Protein 6QTU (pdb70)

Solvent-accessible surface area: 12782 Å² total

Sequence (313 aa):
AMTFTRYSRLRVIAEIRNIVSSIEFDRDDELFATAGVSRCCIKVFDFSSSVVVNEPQCCPIVEMSTRSSKLSSCLSWNKHEKNHIASSDYEGIIVTVWDVTTRQSLMEYEEHEKKRAWSSVDFSRTEEPSSMLVSGSDDCKKVKVWCTRQQEASVVINIDDMMKANICVKYNPGSSNYIAVGSADHHIHYYDLRNISQPLHVFSSGHKKAVSYVKKFLSNNELASASTDSTLRLWDVKDNLPVRTFRRGHTNEKNFVGLTVNSSEYLACGSSETNEVVYVYHKEEIITRPVVTSHRFGGSYFISAVCCWKSDDSPTMMLTANSQGTIKVLVVLAAHFIVPDL

CATH classification: 2.130.10.10

Structure (mmCIF, N/CA/C/O backbone):
data_6QTU
#
_entry.id   6QTU
#
_cell.length_a   48.679
_cell.length_b   54.992
_cell.length_c   102.664
_cell.angle_alpha   90.000
_cell.angle_beta   90.000
_cell.angle_gamma   90.000
#
_symmetry.space_group_name_H-M   'P 21 21 21'
#
loop_
_entity.id
_entity.type
_entity.pdbx_description
1 polymer 'E3 ubiquitin-protein ligase COP1'
2 polymer 'B-box zinc finger protein 24'
3 non-polymer 'MALONATE ION'
4 non-polymer GLYCEROL
5 water water
#
loop_
_atom_site.group_PDB
_atom_site.id
_atom_site.type_symbol
_atom_site.label_atom_id
_atom_site.label_alt_id
_atom_site.label_comp_id
_atom_site.label_asym_id
_atom_site.label_entity_id
_atom_site.label_seq_id
_atom_site.pdbx_PDB_ins_code
_atom_site.Cartn_x
_atom_site.Cartn_y
_atom_site.Cartn_z
_atom_site.occupancy
_atom_site.B_iso_or_equiv
_atom_site.auth_seq_id
_atom_site.auth_comp_id
_atom_site.auth_asym_id
_atom_site.auth_atom_id
_atom_site.pdbx_PDB_model_num
ATOM 1 N N . ALA A 1 2 ? -38.02976 -10.73666 17.38442 1.000 60.45618 347 ALA A N 1
ATOM 2 C CA . ALA A 1 2 ? -36.75723 -11.31621 16.96260 1.000 60.74295 347 ALA A CA 1
ATOM 3 C C . ALA A 1 2 ? -36.99455 -12.19948 15.74330 1.000 61.19020 347 ALA A C 1
ATOM 4 O O . ALA A 1 2 ? -36.28626 -12.09436 14.74057 1.000 61.34596 347 ALA A O 1
ATOM 10 N N . MET A 1 3 ? -37.99941 -13.07510 15.85341 1.000 61.12702 348 MET A N 1
ATOM 11 C CA . MET A 1 3 ? -38.36846 -13.94537 14.74228 1.000 61.44604 348 MET A CA 1
ATOM 12 C C . MET A 1 3 ? -38.50758 -13.15232 13.45195 1.000 57.03241 348 MET A C 1
ATOM 13 O O . MET A 1 3 ? -38.06956 -13.59745 12.38424 1.000 56.68942 348 MET A O 1
ATOM 27 N N . THR A 1 4 ? -39.11604 -11.96651 13.53737 1.000 52.92740 349 THR A N 1
ATOM 28 C CA . THR A 1 4 ? -39.41429 -11.18284 12.34787 1.000 49.23788 349 THR A CA 1
ATOM 29 C C . THR A 1 4 ? -38.14892 -10.68870 11.67037 1.000 47.87832 349 THR A C 1
ATOM 30 O O . THR A 1 4 ? -38.13728 -10.48523 10.45097 1.000 47.56332 349 THR A O 1
ATOM 41 N N . PHE A 1 5 ? -37.08008 -10.49888 12.43385 1.000 47.04928 350 PHE A N 1
ATOM 42 C CA . PHE A 1 5 ? -35.86726 -9.88832 11.91211 1.000 46.33595 350 PHE A CA 1
ATOM 43 C C . PHE A 1 5 ? -34.72984 -10.86329 11.68005 1.000 45.80544 350 PHE A C 1
ATOM 44 O O . PHE A 1 5 ? -33.96277 -10.67034 10.73386 1.000 44.39462 350 PHE A O 1
ATOM 61 N N . THR A 1 6 ? -34.60370 -11.90674 12.49325 1.000 46.17345 351 THR A N 1
ATOM 62 C CA . THR A 1 6 ? -33.46616 -12.80747 12.39475 1.000 46.77727 351 THR A CA 1
ATOM 63 C C . THR A 1 6 ? -33.91442 -14.25082 12.20962 1.000 45.07150 351 THR A C 1
ATOM 64 O O . THR A 1 6 ? -34.91448 -14.69150 12.78762 1.000 44.91811 351 THR A O 1
ATOM 75 N N . ARG A 1 7 ? -33.14093 -14.96856 11.39162 1.000 43.82110 352 ARG A N 1
ATOM 76 C CA . ARG A 1 7 ? -33.32969 -16.37792 11.08107 1.000 41.51032 352 ARG A CA 1
ATOM 77 C C . ARG A 1 7 ? -32.09728 -17.18909 11.45851 1.000 33.95988 352 ARG A C 1
ATOM 78 O O . ARG A 1 7 ? -31.90330 -18.29855 10.95491 1.000 34.73741 352 ARG A O 1
ATOM 99 N N . TYR A 1 8 ? -31.24422 -16.63569 12.30402 1.000 25.76875 353 TYR A N 1
ATOM 100 C CA . TYR A 1 8 ? -29.99905 -17.27173 12.68591 1.000 21.02057 353 TYR A CA 1
ATOM 101 C C . TYR A 1 8 ? -29.99648 -17.57330 14.17614 1.000 19.71654 353 TYR A C 1
ATOM 102 O O . TYR A 1 8 ? -30.60720 -16.86504 14.97785 1.000 21.63042 353 TYR A O 1
ATOM 120 N N . SER A 1 9 ? -29.30400 -18.63985 14.54020 1.000 18.36792 354 SER A N 1
ATOM 121 C CA . SER A 1 9 ? -29.17024 -19.00434 15.94126 1.000 17.70906 354 SER A CA 1
ATOM 122 C C . SER A 1 9 ? -27.74789 -19.33030 16.34597 1.000 15.55878 354 SER A C 1
ATOM 123 O O . SER A 1 9 ? -27.49300 -19.48535 17.54094 1.000 16.66494 354 SER A O 1
ATOM 131 N N . ARG A 1 10 ? -26.81720 -19.43565 15.40408 1.000 14.67373 355 ARG A N 1
ATOM 132 C CA . ARG A 1 10 ? -25.47589 -19.88577 15.73642 1.000 14.43073 355 ARG A CA 1
ATOM 133 C C . ARG A 1 10 ? -24.48291 -19.30945 14.73507 1.000 12.41422 355 ARG A C 1
ATOM 134 O O . ARG A 1 10 ? -24.85917 -18.73980 13.70204 1.000 12.31780 355 ARG A O 1
ATOM 155 N N . LEU A 1 11 ? -23.20304 -19.44492 15.07955 1.000 13.37909 356 LEU A N 1
ATOM 156 C CA . LEU A 1 11 ? -22.09320 -19.13219 14.19386 1.000 12.98542 356 LEU A CA 1
ATOM 157 C C . LEU A 1 11 ? -21.34235 -20.42712 13.93056 1.000 13.54270 356 LEU A C 1
ATOM 158 O O . LEU A 1 11 ? -20.89644 -21.08931 14.87385 1.000 18.39033 356 LEU A O 1
ATOM 174 N N . ARG A 1 12 ? -21.20229 -20.78778 12.66142 1.000 12.79581 357 ARG A N 1
ATOM 175 C CA . ARG A 1 12 ? -20.43661 -21.96171 12.25692 1.000 13.16671 357 ARG A CA 1
ATOM 176 C C . ARG A 1 12 ? -19.00929 -21.56123 11.91737 1.000 12.30470 357 ARG A C 1
ATOM 177 O O . ARG A 1 12 ? -18.78452 -20.56957 11.22616 1.000 12.90807 357 ARG A O 1
ATOM 198 N N . VAL A 1 13 ? -18.04987 -22.35349 12.38264 1.000 13.02070 358 VAL A N 1
ATOM 199 C CA . VAL A 1 13 ? -16.65598 -22.16310 12.00982 1.000 13.80857 358 VAL A CA 1
ATOM 200 C C . VAL A 1 13 ? -16.45153 -22.84394 10.65911 1.000 14.45712 358 VAL A C 1
ATOM 201 O O . VAL A 1 13 ? -16.64546 -24.05869 10.51969 1.000 15.76376 358 VAL A O 1
ATOM 214 N N . ILE A 1 14 ? -16.05065 -22.07202 9.65629 1.000 12.72641 359 ILE A N 1
ATOM 215 C CA . ILE A 1 14 ? -15.75289 -22.64924 8.34914 1.000 13.19578 359 ILE A CA 1
ATOM 216 C C . ILE A 1 14 ? -14.27087 -22.68868 8.02579 1.000 14.72181 359 ILE A C 1
ATOM 217 O O . ILE A 1 14 ? -13.88322 -23.37867 7.06924 1.000 19.16505 359 ILE A O 1
ATOM 233 N N . ALA A 1 15 ? -13.43170 -22.00782 8.79848 1.000 13.63498 360 ALA A N 1
ATOM 234 C CA . ALA A 1 15 ? -11.99384 -22.09619 8.61685 1.000 15.64561 360 ALA A CA 1
ATOM 235 C C . ALA A 1 15 ? -11.30473 -21.53214 9.85489 1.000 15.95699 360 ALA A C 1
ATOM 236 O O . ALA A 1 15 ? -11.85143 -20.67138 10.55126 1.000 15.05565 360 ALA A O 1
ATOM 243 N N . GLU A 1 16 ? -10.09276 -22.01582 10.10926 1.000 17.33081 361 GLU A N 1
ATOM 244 C CA . GLU A 1 16 ? -9.29054 -21.56064 11.23790 1.000 20.16528 361 GLU A CA 1
ATOM 245 C C . GLU A 1 16 ? -7.83379 -21.54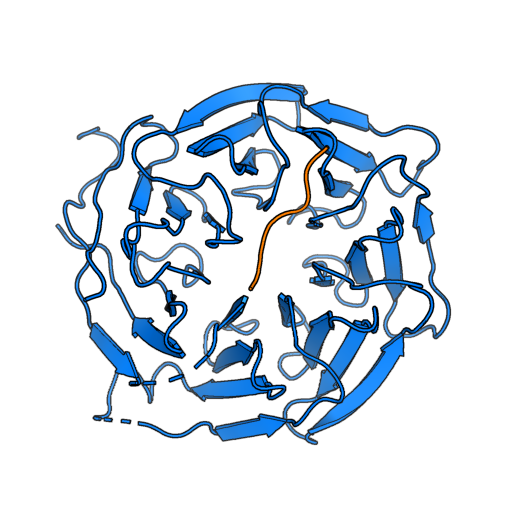331 10.81060 1.000 22.04228 361 GLU A C 1
ATOM 246 O O . GLU A 1 16 ? -7.35590 -22.50801 10.20273 1.000 23.13956 361 GLU A O 1
ATOM 258 N N . ILE A 1 17 ? -7.15321 -20.43180 11.08831 1.000 21.56734 362 ILE A N 1
ATOM 259 C CA . ILE A 1 17 ? -5.70959 -20.30633 10.91826 1.000 24.59259 362 ILE A CA 1
ATOM 260 C C . ILE A 1 17 ? -5.14657 -20.17714 12.32784 1.000 27.75544 362 ILE A C 1
ATOM 261 O O . ILE A 1 17 ? -5.40325 -19.17421 13.00898 1.000 24.51057 362 ILE A O 1
ATOM 277 N N . ARG A 1 18 ? -4.39217 -21.18375 12.77296 1.000 34.24963 363 ARG A N 1
ATOM 278 C CA . ARG A 1 18 ? -3.90970 -21.22441 14.15810 1.000 39.10492 363 ARG A CA 1
ATOM 279 C C . ARG A 1 18 ? -2.60399 -20.45624 14.28362 1.000 39.45896 363 ARG A C 1
ATOM 280 O O . ARG A 1 18 ? -1.83908 -20.38411 13.31968 1.000 39.56501 363 ARG A O 1
ATOM 301 N N . ASN A 1 27 ? -0.10072 -12.71640 21.28074 1.000 29.96029 372 ASN A N 1
ATOM 302 C CA . ASN A 1 27 ? 0.13320 -12.24140 19.92409 1.000 27.55809 372 ASN A CA 1
ATOM 303 C C . ASN A 1 27 ? -1.14382 -11.63849 19.35196 1.000 22.90396 372 ASN A C 1
ATOM 304 O O . ASN A 1 27 ? -1.74854 -12.17587 18.41914 1.000 23.28735 372 ASN A O 1
ATOM 314 N N . ILE A 1 28 ? -1.53345 -10.51437 19.94470 1.000 20.86925 373 ILE A N 1
ATOM 315 C CA . ILE A 1 28 ? -2.82062 -9.89349 19.67243 1.000 18.14378 373 ILE A CA 1
ATOM 316 C C . ILE A 1 28 ? -2.91379 -9.45836 18.21333 1.000 16.40904 373 ILE A C 1
ATOM 317 O O . ILE A 1 28 ? -2.03515 -8.77038 17.68721 1.000 15.67902 373 ILE A O 1
ATOM 333 N N . VAL A 1 29 ? -3.99830 -9.84489 17.55661 1.000 15.52369 374 VAL A N 1
ATOM 334 C CA . VAL A 1 29 ? -4.36725 -9.29755 16.25205 1.000 14.67705 374 VAL A CA 1
ATOM 335 C C . VAL A 1 29 ? -5.30565 -8.12624 16.50102 1.000 13.95931 374 VAL A C 1
ATOM 336 O O . VAL A 1 29 ? -6.44688 -8.31445 16.92540 1.000 14.31291 374 VAL A O 1
ATOM 349 N N . SER A 1 30 ? -4.82917 -6.92311 16.24358 1.000 11.78023 375 SER A N 1
ATOM 350 C CA . SER A 1 30 ? -5.61380 -5.73702 16.50415 1.000 11.70983 375 SER A CA 1
ATOM 351 C C . SER A 1 30 ? -6.52006 -5.34882 15.35494 1.000 10.13674 375 SER A C 1
ATOM 352 O O . SER A 1 30 ? -7.40656 -4.51311 15.53712 1.000 12.15802 375 SER A O 1
ATOM 360 N N . SER A 1 31 ? -6.33649 -5.91793 14.17619 1.000 10.58194 376 SER A N 1
ATOM 361 C CA . SER A 1 31 ? -7.11064 -5.50231 13.02485 1.000 12.54711 376 SER A CA 1
ATOM 362 C C . SER A 1 31 ? -7.16921 -6.65586 12.04508 1.000 9.84636 376 SER A C 1
ATOM 363 O O . SER A 1 31 ? -6.17197 -7.34019 11.80751 1.000 12.17680 376 SER A O 1
ATOM 371 N N . ILE A 1 32 ? -8.35672 -6.88331 11.51317 1.000 9.64323 377 ILE A N 1
ATOM 372 C CA . ILE A 1 32 ? -8.58420 -7.85170 10.44714 1.000 8.86474 377 ILE A CA 1
ATOM 373 C C . ILE A 1 32 ? -9.58520 -7.20754 9.49287 1.000 9.78177 377 ILE A C 1
ATOM 374 O O . ILE A 1 32 ? -10.63945 -6.73576 9.92269 1.000 11.00780 377 ILE A O 1
ATOM 390 N N . GLU A 1 33 ? -9.22163 -7.10121 8.21352 1.000 9.72875 378 GLU A N 1
ATOM 391 C CA . GLU A 1 33 ? -10.02072 -6.30711 7.28745 1.000 9.63394 378 GLU A CA 1
ATOM 392 C C . GLU A 1 33 ? -9.98939 -6.89334 5.87907 1.000 9.89119 378 GLU A C 1
ATOM 393 O O . GLU A 1 33 ? -8.93475 -7.30050 5.39544 1.000 10.17391 378 GLU A O 1
ATOM 405 N N . PHE A 1 34 ? -11.13984 -6.85662 5.20632 1.000 10.83061 379 PHE A N 1
ATOM 406 C CA . PHE A 1 34 ? -11.22463 -7.24490 3.80403 1.000 10.66614 379 PHE A CA 1
ATOM 407 C C . PHE A 1 34 ? -10.84483 -6.09979 2.87412 1.000 12.25064 379 PHE A C 1
ATOM 408 O O . PHE A 1 34 ? -11.11921 -4.92823 3.15687 1.000 12.04635 379 PHE A O 1
ATOM 425 N N . ASP A 1 35 ? -10.28127 -6.45498 1.71738 1.000 11.06287 380 ASP A N 1
ATOM 426 C CA . ASP A 1 35 ? -10.03339 -5.47736 0.65795 1.000 10.56228 380 ASP A CA 1
ATOM 427 C C . ASP A 1 35 ? -11.33601 -5.06087 -0.02763 1.000 11.05307 380 ASP A C 1
ATOM 428 O O . ASP A 1 35 ? -12.43215 -5.49387 0.33731 1.000 11.75665 380 ASP A O 1
ATOM 437 N N . ARG A 1 36 ? -11.17641 -4.20951 -1.05162 1.000 13.04642 381 ARG A N 1
ATOM 438 C CA . ARG A 1 36 ? -12.30372 -3.56467 -1.71984 1.000 14.98390 381 ARG A CA 1
ATOM 439 C C . ARG A 1 36 ? -13.31455 -4.57056 -2.25943 1.000 14.35145 381 ARG A C 1
ATOM 440 O O . ARG A 1 36 ? -14.50980 -4.26406 -2.33471 1.000 16.66973 381 ARG A O 1
ATOM 461 N N . ASP A 1 37 ? -12.86484 -5.76596 -2.64000 1.000 13.53170 382 ASP A N 1
ATOM 462 C CA . ASP A 1 37 ? -13.69484 -6.75391 -3.31145 1.000 14.90949 382 ASP A CA 1
ATOM 463 C C . ASP A 1 37 ? -14.00258 -7.95102 -2.42407 1.000 13.38793 382 ASP A C 1
ATOM 464 O O . ASP A 1 37 ? -14.56983 -8.94932 -2.89802 1.000 13.48261 382 ASP A O 1
ATOM 473 N N . ASP A 1 38 ? -13.67510 -7.86126 -1.14051 1.000 12.12000 383 ASP A N 1
ATOM 474 C CA . ASP A 1 38 ? -13.79241 -8.99227 -0.22404 1.000 11.75988 383 ASP A CA 1
ATOM 475 C C . ASP A 1 38 ? -13.05526 -10.21992 -0.76387 1.000 12.62062 383 ASP A C 1
ATOM 476 O O . ASP A 1 38 ? -13.49925 -11.34906 -0.58190 1.000 14.37881 383 ASP A O 1
ATOM 485 N N . GLU A 1 39 ? -11.93606 -10.01051 -1.45511 1.000 13.33804 384 GLU A N 1
ATOM 486 C CA . GLU A 1 39 ? -11.15181 -11.10199 -2.02182 1.000 13.17777 384 GLU A CA 1
ATOM 487 C C . GLU A 1 39 ? -9.96113 -11.44720 -1.13713 1.000 12.25511 384 GLU A C 1
ATOM 488 O O . GLU A 1 39 ? -9.73915 -12.61368 -0.82643 1.000 14.15162 384 GLU A O 1
ATOM 500 N N . LEU A 1 40 ? -9.19216 -10.45401 -0.72409 1.000 12.21231 385 LEU A N 1
ATOM 501 C CA . LEU A 1 40 ? -8.09732 -10.62398 0.21130 1.000 11.23667 385 LEU A CA 1
ATOM 502 C C . LEU A 1 40 ? -8.51458 -10.03518 1.53802 1.000 10.78715 385 LEU A C 1
ATOM 503 O O . LEU A 1 40 ? -9.40625 -9.18447 1.60323 1.000 12.04663 385 LEU A O 1
ATOM 519 N N . PHE A 1 41 ? -7.86253 -10.50615 2.59578 1.000 10.26593 386 PHE A N 1
ATOM 520 C CA . PHE A 1 41 ? -7.97065 -9.86824 3.89766 1.000 10.59387 386 PHE A CA 1
ATOM 521 C C . PHE A 1 41 ? -6.58718 -9.72523 4.51156 1.000 9.50656 386 PHE A C 1
ATOM 522 O O . PHE A 1 41 ? -5.63650 -10.39582 4.12127 1.000 11.27565 386 PHE A O 1
ATOM 539 N N . ALA A 1 42 ? -6.46205 -8.77539 5.42456 1.000 8.61304 387 ALA A N 1
ATOM 540 C CA . ALA A 1 42 ? -5.18155 -8.48741 6.04546 1.000 9.09627 387 ALA A CA 1
ATOM 541 C C . ALA A 1 42 ? -5.34588 -8.47136 7.55257 1.000 8.60836 387 ALA A C 1
ATOM 542 O O . ALA A 1 42 ? -6.42000 -8.13900 8.07011 1.000 9.93724 387 ALA A O 1
ATOM 549 N N . THR A 1 43 ? -4.27326 -8.87299 8.24862 1.000 9.85507 388 THR A N 1
ATOM 550 C CA . THR A 1 43 ? -4.22359 -8.87376 9.70583 1.000 9.62923 388 THR A CA 1
ATOM 551 C C . THR A 1 43 ? -2.99711 -8.09192 10.14845 1.000 10.49139 388 THR A C 1
ATOM 552 O O . THR A 1 43 ? -1.99681 -8.03846 9.43600 1.000 11.34691 388 THR A O 1
ATOM 563 N N . ALA A 1 44 ? -3.06290 -7.51963 11.34532 1.000 10.86905 389 ALA A N 1
ATOM 564 C CA . ALA A 1 44 ? -1.92168 -6.82163 11.92139 1.000 11.08353 389 ALA A CA 1
ATOM 565 C C . ALA A 1 44 ? -2.10987 -6.75493 13.42659 1.000 11.26691 389 ALA A C 1
ATOM 566 O O . ALA A 1 44 ? -3.21936 -6.87327 13.93011 1.000 13.43637 389 ALA A O 1
ATOM 573 N N . GLY A 1 45 ? -1.01254 -6.51815 14.13469 1.000 11.30758 390 GLY A N 1
ATOM 574 C CA . GLY A 1 45 ? -1.06086 -6.35174 15.56834 1.000 12.07879 390 GLY A CA 1
ATOM 575 C C . GLY A 1 45 ? 0.29154 -6.18284 16.21475 1.000 12.62132 390 GLY A C 1
ATOM 576 O O . GLY A 1 45 ? 1.16949 -5.48992 15.68673 1.000 12.73154 390 GLY A O 1
ATOM 580 N N . VAL A 1 46 ? 0.47516 -6.86805 17.34898 1.000 15.20653 391 VAL A N 1
ATOM 581 C CA . VAL A 1 46 ? 1.68469 -6.66268 18.13036 1.000 17.41970 391 VAL A CA 1
ATOM 582 C C . VAL A 1 46 ? 2.92738 -7.24619 17.46014 1.000 16.57536 391 VAL A C 1
ATOM 583 O O . VAL A 1 46 ? 4.04666 -6.84588 17.79634 1.000 16.60755 391 VAL A O 1
ATOM 596 N N . SER A 1 47 ? 2.77320 -8.18508 16.52637 1.000 16.29318 392 SER A N 1
ATOM 597 C CA . SER A 1 47 ? 3.93277 -8.82554 15.92556 1.000 17.38680 392 SER A CA 1
ATOM 598 C C . SER A 1 47 ? 4.62228 -7.96199 14.87461 1.000 16.87436 392 SER A C 1
ATOM 599 O O . SER A 1 47 ? 5.61254 -8.40300 14.29098 1.000 17.22192 392 SER A O 1
ATOM 607 N N . ARG A 1 48 ? 4.14101 -6.75270 14.60903 1.000 15.48932 393 ARG A N 1
ATOM 608 C CA . ARG A 1 48 ? 4.83751 -5.81298 13.72379 1.000 15.33998 393 ARG A CA 1
ATOM 609 C C . ARG A 1 48 ? 4.93209 -6.34644 12.29661 1.000 14.30957 393 ARG A C 1
ATOM 610 O O . ARG A 1 48 ? 5.95997 -6.24325 11.61794 1.000 15.76462 393 ARG A O 1
ATOM 631 N N . CYS A 1 49 ? 3.84869 -6.94923 11.83377 1.000 14.70888 394 CYS A N 1
ATOM 632 C CA A CYS A 1 49 ? 3.80765 -7.54099 10.50410 0.706 14.07202 394 CYS A CA 1
ATOM 633 C CA B CYS A 1 49 ? 3.82118 -7.42147 10.46450 0.294 24.43138 394 CYS A CA 1
ATOM 634 C C . CYS A 1 49 ? 2.38449 -7.44839 9.97785 1.000 17.92244 394 CYS A C 1
ATOM 635 O O . CYS A 1 49 ? 1.46339 -7.89243 10.67066 1.000 19.97475 394 CYS A O 1
ATOM 650 N N . ILE A 1 50 ? 2.20523 -6.90915 8.78414 1.000 12.96178 395 ILE A N 1
ATOM 651 C CA . ILE A 1 50 ? 0.91173 -6.90889 8.11104 1.000 12.40563 395 ILE A CA 1
ATOM 652 C C . ILE A 1 50 ? 0.91375 -8.13209 7.21073 1.000 12.48157 395 ILE A C 1
ATOM 653 O O . ILE A 1 50 ? 1.77789 -8.25700 6.33732 1.000 13.81603 395 ILE A O 1
ATOM 669 N N . LYS A 1 51 ? -0.02692 -9.04379 7.43060 1.000 12.20277 396 LYS A N 1
ATOM 670 C CA . LYS A 1 51 ? -0.11201 -10.25972 6.63660 1.000 12.15908 396 LYS A CA 1
ATOM 671 C C . LYS A 1 51 ? -1.38034 -10.21943 5.80696 1.000 12.03484 396 LYS A C 1
ATOM 672 O O . LYS A 1 51 ? -2.44950 -9.85746 6.31008 1.000 14.47741 396 LYS A O 1
ATOM 691 N N . VAL A 1 52 ? -1.25656 -10.61588 4.54688 1.000 11.24505 397 VAL A N 1
ATOM 692 C CA . VAL A 1 52 ? -2.37017 -10.60048 3.60434 1.000 11.00060 397 VAL A CA 1
ATOM 693 C C . VAL A 1 52 ? -2.65331 -12.03553 3.18420 1.000 10.18912 397 VAL A C 1
ATOM 694 O O . VAL A 1 52 ? -1.73379 -12.76883 2.79014 1.000 11.01244 397 VAL A O 1
ATOM 707 N N . PHE A 1 53 ? -3.92645 -12.41365 3.23604 1.000 10.45340 398 PHE A N 1
ATOM 708 C CA . PHE A 1 53 ? -4.38874 -13.75139 2.91425 1.000 10.46028 398 PHE A CA 1
ATOM 709 C C . PHE A 1 53 ? -5.44084 -13.69160 1.80652 1.000 11.02780 398 PHE A C 1
ATOM 710 O O . PHE A 1 53 ? -6.19448 -12.72924 1.70020 1.000 11.67533 398 PHE A O 1
ATOM 727 N N . ASP A 1 54 ? -5.55268 -14.78123 1.03972 1.000 12.27098 399 ASP A N 1
ATOM 728 C CA . ASP A 1 54 ? -6.60187 -14.94372 0.03943 1.000 13.01539 399 ASP A CA 1
ATOM 729 C C . ASP A 1 54 ? -7.78713 -15.64351 0.68801 1.000 12.14754 399 ASP A C 1
ATOM 730 O O . ASP A 1 54 ? -7.65841 -16.77210 1.14384 1.000 12.41403 399 ASP A O 1
ATOM 739 N N . PHE A 1 55 ? -8.93665 -14.97616 0.72833 1.000 11.36295 400 PHE A N 1
ATOM 740 C CA . PHE A 1 55 ? -10.07258 -15.51399 1.46193 1.000 12.33044 400 PHE A CA 1
ATOM 741 C C . PHE A 1 55 ? -10.49180 -16.88794 0.94190 1.000 13.88788 400 PHE A C 1
ATOM 742 O O . PHE A 1 55 ? -10.69542 -17.82029 1.72275 1.000 13.83840 400 PHE A O 1
ATOM 759 N N . SER A 1 56 ? -10.65793 -17.02494 -0.37361 1.000 14.07105 401 SER A N 1
ATOM 760 C CA A SER A 1 56 ? -11.09856 -18.29195 -0.94645 0.125 15.13218 401 SER A CA 1
ATOM 761 C CA B SER A 1 56 ? -11.11509 -18.29618 -0.91488 0.875 15.82650 401 SER A CA 1
ATOM 762 C C . SER A 1 56 ? -10.13190 -19.41369 -0.60300 1.000 15.50723 401 SER A C 1
ATOM 763 O O . SER A 1 56 ? -10.55212 -20.54084 -0.31113 1.000 16.55879 401 SER A O 1
ATOM 778 N N . SER A 1 57 ? -8.82476 -19.12485 -0.63999 1.000 14.60328 402 SER A N 1
ATOM 779 C CA . SER A 1 57 ? -7.84555 -20.15793 -0.32544 1.000 15.74228 402 SER A CA 1
ATOM 780 C C . SER A 1 57 ? -7.98948 -20.59015 1.12437 1.000 15.01808 402 SER A C 1
ATOM 781 O O . SER A 1 57 ? -7.91128 -21.78435 1.44018 1.000 17.23947 402 SER A O 1
ATOM 789 N N . VAL A 1 58 ? -8.18076 -19.62551 2.02330 1.000 14.25763 403 VAL A N 1
ATOM 790 C CA . VAL A 1 58 ? -8.34112 -19.94206 3.43506 1.000 15.84984 403 VAL A CA 1
ATOM 791 C C . VAL A 1 58 ? -9.54768 -20.84658 3.64606 1.000 16.65781 403 VAL A C 1
ATOM 792 O O . VAL A 1 58 ? -9.49612 -21.80032 4.43197 1.000 17.18665 403 VAL A O 1
ATOM 805 N N . VAL A 1 59 ? -10.65484 -20.56370 2.95399 1.000 16.38097 404 VAL A N 1
ATOM 806 C CA A VAL A 1 59 ? -11.87782 -21.33808 3.14753 0.913 17.19112 404 VAL A CA 1
ATOM 807 C CA B VAL A 1 59 ? -11.86745 -21.34464 3.16977 0.087 18.14379 404 VAL A CA 1
ATOM 808 C C . VAL A 1 59 ? -11.74063 -22.72806 2.54025 1.000 19.17764 404 VAL A C 1
ATOM 809 O O . VAL A 1 59 ? -12.24332 -23.71692 3.09030 1.000 21.58518 404 VAL A O 1
ATOM 834 N N . ASN A 1 60 ? -11.06579 -22.83160 1.39722 1.000 19.42594 405 ASN A N 1
ATOM 835 C CA . ASN A 1 60 ? -11.02908 -24.09028 0.65962 1.000 24.96479 405 ASN A CA 1
ATOM 836 C C . ASN A 1 60 ? -9.95176 -25.05832 1.13598 1.000 30.24774 405 ASN A C 1
ATOM 837 O O . ASN A 1 60 ? -10.10388 -26.26848 0.95128 1.000 30.34726 405 ASN A O 1
ATOM 848 N N . GLU A 1 61 ? -8.88008 -24.58901 1.73061 1.000 35.62612 406 GLU A N 1
ATOM 849 C CA . GLU A 1 61 ? -7.69864 -25.40054 1.94449 1.000 43.55020 406 GLU A CA 1
ATOM 850 C C . GLU A 1 61 ? -7.44277 -25.65723 3.42581 1.000 46.73561 406 GLU A C 1
ATOM 851 O O . GLU A 1 61 ? -8.06294 -25.04143 4.30129 1.000 47.35793 406 GLU A O 1
ATOM 863 N N . PRO A 1 62 ? -6.57578 -26.63856 3.74339 1.000 49.93416 407 PRO A N 1
ATOM 864 C CA . PRO A 1 62 ? -6.21380 -26.89039 5.15148 1.000 51.41068 407 PRO A CA 1
ATOM 865 C C . PRO A 1 62 ? -5.24995 -25.84540 5.71129 1.000 52.80915 407 PRO A C 1
ATOM 866 O O . PRO A 1 62 ? -4.45130 -26.16741 6.59375 1.000 54.05327 407 PRO A O 1
ATOM 877 N N . GLN A 1 66 ? -2.21812 -23.14721 5.22871 1.000 36.95121 411 GLN A N 1
ATOM 878 C CA . GLN A 1 66 ? -2.49061 -21.71147 5.27658 1.000 37.11043 411 GLN A CA 1
ATOM 879 C C . GLN A 1 66 ? -1.18629 -20.91755 5.31590 1.000 34.42941 411 GLN A C 1
ATOM 880 O O . GLN A 1 66 ? -0.32130 -21.16858 6.15511 1.000 37.03421 411 GLN A O 1
ATOM 893 N N . CYS A 1 67 ? -1.03741 -19.96215 4.40059 1.000 27.59606 412 CYS A N 1
ATOM 894 C CA A CYS A 1 67 ? 0.14273 -19.11785 4.36339 0.362 25.51942 412 CYS A CA 1
ATOM 895 C CA B CYS A 1 67 ? 0.15667 -19.12474 4.33822 0.638 25.61261 412 CYS A CA 1
ATOM 896 C C . CYS A 1 67 ? -0.22883 -17.77774 3.74999 1.000 21.73559 412 CYS A C 1
ATOM 897 O O . CYS A 1 67 ? -0.97881 -17.74195 2.76509 1.000 19.28707 412 CYS A O 1
ATOM 912 N N . PRO A 1 68 ? 0.26771 -16.66571 4.29987 1.000 18.91688 413 PRO A N 1
ATOM 913 C CA . PRO A 1 68 ? -0.05064 -15.37132 3.69286 1.000 15.44562 413 PRO A CA 1
ATOM 914 C C . PRO A 1 68 ? 0.58289 -15.25187 2.32102 1.000 15.57491 413 PRO A C 1
ATOM 915 O O . PRO A 1 68 ? 1.65002 -15.81230 2.05825 1.000 17.03592 413 PRO A O 1
ATOM 926 N N . ILE A 1 69 ? -0.08675 -14.50767 1.44109 1.000 13.14974 414 ILE A N 1
ATOM 927 C CA . ILE A 1 69 ? 0.47790 -14.20997 0.12859 1.000 13.17597 414 ILE A CA 1
ATOM 928 C C . ILE A 1 69 ? 1.40746 -12.99904 0.13758 1.000 14.17650 414 ILE A C 1
ATOM 929 O O . ILE A 1 69 ? 2.19723 -12.82934 -0.80693 1.000 15.03288 414 ILE A O 1
ATOM 945 N N . VAL A 1 70 ? 1.32224 -12.15612 1.15985 1.000 14.34201 415 VAL A N 1
ATOM 946 C CA . VAL A 1 70 ? 2.22616 -11.02342 1.34234 1.000 16.43884 415 VAL A CA 1
ATOM 947 C C . VAL A 1 70 ? 2.41932 -10.84153 2.83862 1.000 15.16036 415 VAL A C 1
ATOM 948 O O . VAL A 1 70 ? 1.47240 -11.01308 3.60836 1.000 14.05382 415 VAL A O 1
ATOM 961 N N . GLU A 1 71 ? 3.61922 -10.44781 3.24744 1.000 15.95606 416 GLU A N 1
ATOM 962 C CA . GLU A 1 71 ? 3.88263 -9.99694 4.60768 1.000 18.57288 416 GLU A CA 1
ATOM 963 C C . GLU A 1 71 ? 4.76754 -8.76141 4.52020 1.000 18.98401 416 GLU A C 1
ATOM 964 O O . GLU A 1 71 ? 5.72477 -8.73001 3.74018 1.000 22.01636 416 GLU A O 1
ATOM 976 N N . MET A 1 72 ? 4.43096 -7.73965 5.30413 1.000 17.87355 417 MET A N 1
ATOM 977 C CA . MET A 1 72 ? 5.20049 -6.50166 5.36964 1.000 17.20389 417 MET A CA 1
ATOM 978 C C . MET A 1 72 ? 5.56747 -6.22780 6.81772 1.000 17.24195 417 MET A C 1
ATOM 979 O O . MET A 1 72 ? 4.67629 -6.10244 7.65918 1.000 16.93174 417 MET A O 1
ATOM 993 N N . SER A 1 73 ? 6.87391 -6.15709 7.10255 1.000 18.51840 418 SER A N 1
ATOM 994 C CA . SER A 1 73 ? 7.36359 -5.86499 8.44494 1.000 19.59314 418 SER A CA 1
ATOM 995 C C . SER A 1 73 ? 7.26091 -4.37744 8.72975 1.000 18.19347 418 SER A C 1
ATOM 996 O O . SER A 1 73 ? 7.47791 -3.55552 7.83867 1.000 19.21001 418 SER A O 1
ATOM 1004 N N . THR A 1 74 ? 6.95819 -4.03187 9.97654 1.000 17.64414 419 THR A N 1
ATOM 1005 C CA . THR A 1 74 ? 6.78101 -2.63971 10.36778 1.000 17.98531 419 THR A CA 1
ATOM 1006 C C . THR A 1 74 ? 7.72060 -2.27514 11.50697 1.000 20.79962 419 THR A C 1
ATOM 1007 O O . THR A 1 74 ? 8.24552 -3.13693 12.21036 1.000 21.01005 419 THR A O 1
ATOM 1018 N N . ARG A 1 75 ? 7.90867 -0.96815 11.68953 1.000 23.80190 420 ARG A N 1
ATOM 1019 C CA . ARG A 1 75 ? 8.78075 -0.46829 12.74049 1.000 27.11387 420 ARG A CA 1
ATOM 1020 C C . ARG A 1 75 ? 8.12299 -0.45361 14.11071 1.000 23.65787 420 ARG A C 1
ATOM 1021 O O . ARG A 1 75 ? 8.83385 -0.35405 15.11570 1.000 25.58395 420 ARG A O 1
ATOM 1042 N N . SER A 1 76 ? 6.80279 -0.60189 14.17784 1.000 18.47166 421 SER A N 1
ATOM 1043 C CA A SER A 1 76 ? 6.08495 -0.45993 15.43342 0.470 18.07943 421 SER A CA 1
ATOM 1044 C CA B SER A 1 76 ? 6.04734 -0.40684 15.40717 0.530 17.80598 421 SER A CA 1
ATOM 1045 C C . SER A 1 76 ? 4.85463 -1.34841 15.40826 1.000 16.60560 421 SER A C 1
ATOM 1046 O O . SER A 1 76 ? 4.40427 -1.79287 14.35216 1.000 16.97918 421 SER A O 1
ATOM 1061 N N . LYS A 1 77 ? 4.35275 -1.64594 16.60793 1.000 14.74713 422 LYS A N 1
ATOM 1062 C CA . LYS A 1 77 ? 3.12830 -2.42627 16.73465 1.000 14.43354 422 LYS A CA 1
ATOM 1063 C C . LYS A 1 77 ? 1.98833 -1.69640 16.04672 1.000 12.10709 422 LYS A C 1
ATOM 1064 O O . LYS A 1 77 ? 1.89112 -0.47038 16.10959 1.000 13.15986 422 LYS A O 1
ATOM 1083 N N . LEU A 1 78 ? 1.10757 -2.45944 15.40684 1.000 12.16451 423 LEU A N 1
ATOM 1084 C CA . LEU A 1 78 ? 0.01417 -1.89489 14.63714 1.000 11.74899 423 LEU A CA 1
ATOM 1085 C C . LEU A 1 78 ? -1.28317 -1.92518 15.43444 1.000 11.75647 423 LEU A C 1
ATOM 1086 O O . LEU A 1 78 ? -1.60659 -2.91832 16.08989 1.000 11.87473 423 LEU A O 1
ATOM 1102 N N . SER A 1 79 ? -2.05304 -0.85437 15.32609 1.000 10.23719 424 SER A N 1
ATOM 1103 C CA A SER A 1 79 ? -3.33816 -0.76240 15.99768 0.037 9.91274 424 SER A CA 1
ATOM 1104 C CA B SER A 1 79 ? -3.34158 -0.75800 15.99240 0.963 9.44233 424 SER A CA 1
ATOM 1105 C C . SER A 1 79 ? -4.53529 -0.90262 15.06575 1.000 9.33690 424 SER A C 1
ATOM 1106 O O . SER A 1 79 ? -5.60987 -1.27810 15.53703 1.000 10.17056 424 SER A O 1
ATOM 1121 N N . CYS A 1 80 ? -4.38792 -0.60417 13.77164 1.000 9.28954 425 CYS A N 1
ATOM 1122 C CA . CYS A 1 80 ? -5.55094 -0.58824 12.88078 1.000 9.77536 425 CYS A CA 1
ATOM 1123 C C . CYS A 1 80 ? -5.10450 -0.62780 11.43196 1.000 8.84186 425 CYS A C 1
ATOM 1124 O O . CYS A 1 80 ? -4.02866 -0.12613 11.08559 1.000 10.03351 425 CYS A O 1
ATOM 1132 N N . LEU A 1 81 ? -5.95503 -1.22602 10.59660 1.000 9.33499 426 LEU A N 1
ATOM 1133 C CA . LEU A 1 81 ? -5.77422 -1.25765 9.15638 1.000 9.36267 426 LEU A CA 1
ATOM 1134 C C . LEU A 1 81 ? -7.02001 -0.74688 8.46454 1.000 8.68617 426 LEU A C 1
ATOM 1135 O O . LEU A 1 81 ? -8.12892 -0.89937 8.98762 1.000 10.48862 426 LEU A O 1
ATOM 1151 N N . SER A 1 82 ? -6.83615 -0.19198 7.26180 1.000 8.67631 427 SER A N 1
ATOM 1152 C CA . SER A 1 82 ? -7.96671 0.21133 6.42373 1.000 9.32244 427 SER A CA 1
ATOM 1153 C C . SER A 1 82 ? -7.55376 0.11326 4.96583 1.000 8.62970 427 SER A C 1
ATOM 1154 O O . SER A 1 82 ? -6.61674 0.79510 4.54317 1.000 9.79480 427 SER A O 1
ATOM 1162 N N . TRP A 1 83 ? -8.22603 -0.73925 4.20874 1.000 9.07357 428 TRP A N 1
ATOM 1163 C CA . TRP A 1 83 ? -7.93289 -0.86636 2.79638 1.000 9.63854 428 TRP A CA 1
ATOM 1164 C C . TRP A 1 83 ? -8.53329 0.31304 2.03046 1.000 8.84234 428 TRP A C 1
ATOM 1165 O O . TRP A 1 83 ? -9.61657 0.82686 2.36072 1.000 11.28318 428 TRP A O 1
ATOM 1186 N N . ASN A 1 84 ? -7.87207 0.68162 0.94057 1.000 9.97450 429 ASN A N 1
ATOM 1187 C CA . ASN A 1 84 ? -8.40775 1.71279 0.07105 1.000 11.22280 429 ASN A CA 1
ATOM 1188 C C . ASN A 1 84 ? -9.61194 1.17045 -0.67876 1.000 12.01412 429 ASN A C 1
ATOM 1189 O O . ASN A 1 84 ? -9.65719 -0.00055 -1.07274 1.000 13.69049 429 ASN A O 1
ATOM 1200 N N . LYS A 1 85 ? -10.59554 2.02961 -0.87502 1.000 13.18546 430 LYS A N 1
ATOM 1201 C CA . LYS A 1 85 ? -11.84970 1.60231 -1.45853 1.000 14.79886 430 LYS A CA 1
ATOM 1202 C C . LYS A 1 85 ? -11.84610 1.69501 -2.96701 1.000 16.24335 430 LYS A C 1
ATOM 1203 O O . LYS A 1 85 ? -12.80531 1.23833 -3.59646 1.000 19.63301 430 LYS A O 1
ATOM 1222 N N . HIS A 1 86 ? -10.79629 2.27175 -3.55114 1.000 15.06656 431 HIS A N 1
ATOM 1223 C CA . HIS A 1 86 ? -10.68077 2.42855 -4.99364 1.000 16.44798 431 HIS A CA 1
ATOM 1224 C C . HIS A 1 86 ? -9.45250 1.71727 -5.53626 1.000 16.56335 431 HIS A C 1
ATOM 1225 O O . HIS A 1 86 ? -9.56676 0.95463 -6.50452 1.000 17.58135 431 HIS A O 1
ATOM 1239 N N . GLU A 1 87 ? -8.28624 1.94164 -4.91731 1.000 13.94909 432 GLU A N 1
ATOM 1240 C CA . GLU A 1 87 ? -7.03775 1.29652 -5.29606 1.000 14.87913 432 GLU A CA 1
ATOM 1241 C C . GLU A 1 87 ? -6.99645 -0.04960 -4.58398 1.000 13.40297 432 GLU A C 1
ATOM 1242 O O . GLU A 1 87 ? -6.73781 -0.11912 -3.37245 1.000 14.23137 432 GLU A O 1
ATOM 1254 N N . LYS A 1 88 ? -7.21488 -1.13032 -5.32598 1.000 14.40094 433 LYS A N 1
ATOM 1255 C CA . LYS A 1 88 ? -7.38907 -2.42702 -4.68869 1.000 16.81819 433 LYS A CA 1
ATOM 1256 C C . LYS A 1 88 ? -6.19840 -2.80835 -3.82769 1.000 13.69088 433 LYS A C 1
ATOM 1257 O O . LYS A 1 88 ? -6.36548 -3.44593 -2.77596 1.000 12.46517 433 LYS A O 1
ATOM 1276 N N . ASN A 1 89 ? -4.99581 -2.43661 -4.26299 1.000 12.34370 434 ASN A N 1
ATOM 1277 C CA . ASN A 1 89 ? -3.76715 -2.92813 -3.66889 1.000 12.40010 434 ASN A CA 1
ATOM 1278 C C . ASN A 1 89 ? -3.24139 -2.05826 -2.53339 1.000 11.35951 434 ASN A C 1
ATOM 1279 O O . ASN A 1 89 ? -2.16279 -2.35021 -2.02158 1.000 11.93406 434 ASN A O 1
ATOM 1290 N N . HIS A 1 90 ? -3.93990 -0.99952 -2.13620 1.000 10.15838 435 HIS A N 1
ATOM 1291 C CA . HIS A 1 90 ? -3.42599 -0.07660 -1.13464 1.000 10.08628 435 HIS A CA 1
ATOM 1292 C C . HIS A 1 90 ? -4.13677 -0.27642 0.19788 1.000 9.92326 435 HIS A C 1
ATOM 1293 O O . HIS A 1 90 ? -5.36256 -0.44288 0.24654 1.000 10.19461 435 HIS A O 1
ATOM 1307 N N . ILE A 1 91 ? -3.35637 -0.21430 1.28919 1.000 9.24509 436 ILE A N 1
ATOM 1308 C CA . ILE A 1 91 ? -3.86999 -0.40144 2.64578 1.000 8.68364 436 ILE A CA 1
ATOM 1309 C C . ILE A 1 91 ? -3.13716 0.55160 3.57396 1.000 9.23255 436 ILE A C 1
ATOM 1310 O O . ILE A 1 91 ? -1.92293 0.74037 3.45549 1.000 11.41248 436 ILE A O 1
ATOM 1326 N N . ALA A 1 92 ? -3.88349 1.16903 4.48006 1.000 9.05074 437 ALA A N 1
ATOM 1327 C CA . ALA A 1 92 ? -3.32285 2.05810 5.48438 1.000 9.35588 437 ALA A CA 1
ATOM 1328 C C . ALA A 1 92 ? -3.20876 1.33220 6.81574 1.000 9.92346 437 ALA A C 1
ATOM 1329 O O . ALA A 1 92 ? -4.03102 0.46869 7.15889 1.000 9.52661 437 ALA A O 1
ATOM 1336 N N . SER A 1 93 ? -2.20129 1.71347 7.58280 1.000 9.77705 438 SER A N 1
ATOM 1337 C CA . SER A 1 93 ? -2.03398 1.23343 8.94883 1.000 9.34648 438 SER A CA 1
ATOM 1338 C C . SER A 1 93 ? -1.76642 2.40256 9.88085 1.000 9.49966 438 SER A C 1
ATOM 1339 O O . SER A 1 93 ? -1.19844 3.41868 9.48009 1.000 10.67117 438 SER A O 1
ATOM 1347 N N . SER A 1 94 ? -2.15569 2.22561 11.13378 1.000 9.63092 439 SER A N 1
ATOM 1348 C CA . SER A 1 94 ? -1.77249 3.10452 12.22579 1.000 9.13666 439 SER A CA 1
ATOM 1349 C C . SER A 1 94 ? -0.92689 2.31717 13.22333 1.000 9.69067 439 SER A C 1
ATOM 1350 O O . SER A 1 94 ? -1.16195 1.13119 13.43832 1.000 11.45221 439 SER A O 1
ATOM 1358 N N . ASP A 1 95 ? 0.05617 2.97396 13.83740 1.000 11.51183 440 ASP A N 1
ATOM 1359 C CA . ASP A 1 95 ? 0.97858 2.26418 14.71632 1.000 11.68546 440 ASP A CA 1
ATOM 1360 C C . ASP A 1 95 ? 1.25197 2.99913 16.02599 1.000 11.47536 440 ASP A C 1
ATOM 1361 O O . ASP A 1 95 ? 0.81378 4.13431 16.26449 1.000 11.49680 440 ASP A O 1
ATOM 1370 N N . TYR A 1 96 ? 1.94574 2.26920 16.91277 1.000 11.57876 441 TYR A N 1
ATOM 1371 C CA . TYR A 1 96 ? 2.18913 2.72932 18.27831 1.000 12.44066 441 TYR A CA 1
ATOM 1372 C C . TYR A 1 96 ? 3.15395 3.90556 18.35448 1.000 13.39556 441 TYR A C 1
ATOM 1373 O O . TYR A 1 96 ? 3.23211 4.56096 19.39737 1.000 14.96567 441 TYR A O 1
ATOM 1391 N N . GLU A 1 97 ? 3.88595 4.19699 17.28200 1.000 14.72619 442 GLU A N 1
ATOM 1392 C CA . GLU A 1 97 ? 4.71845 5.39398 17.22060 1.000 17.11009 442 GLU A CA 1
ATOM 1393 C C . GLU A 1 97 ? 3.92333 6.61584 16.78307 1.000 15.35705 442 GLU A C 1
ATOM 1394 O O . GLU A 1 97 ? 4.45031 7.74111 16.80169 1.000 19.19410 442 GLU A O 1
ATOM 1406 N N . GLY A 1 98 ? 2.67130 6.42419 16.39179 1.000 13.67305 443 GLY A N 1
ATOM 1407 C CA . GLY A 1 98 ? 1.87070 7.48368 15.83104 1.000 12.48619 443 GLY A CA 1
ATOM 1408 C C . GLY A 1 98 ? 1.90002 7.56170 14.32394 1.000 12.14180 443 GLY A C 1
ATOM 1409 O O . GLY A 1 98 ? 1.20327 8.41601 13.74423 1.000 13.29497 443 GLY A O 1
ATOM 1413 N N . ILE A 1 99 ? 2.66799 6.70751 13.66546 1.000 12.27133 444 ILE A N 1
ATOM 1414 C CA A ILE A 1 99 ? 2.82735 6.78125 12.21956 0.506 11.88448 444 ILE A CA 1
ATOM 1415 C CA B ILE A 1 99 ? 2.81560 6.79562 12.22022 0.494 11.53077 444 ILE A CA 1
ATOM 1416 C C . ILE A 1 99 ? 1.60290 6.19210 11.53755 1.000 10.14677 444 ILE A C 1
ATOM 1417 O O . ILE A 1 99 ? 1.11409 5.12637 11.92345 1.000 11.58425 444 ILE A O 1
ATOM 1448 N N . VAL A 1 100 ? 1.12247 6.89282 10.52309 1.000 10.05413 445 VAL A N 1
ATOM 1449 C CA . VAL A 1 100 ? 0.06745 6.42809 9.62791 1.000 9.50328 445 VAL A CA 1
ATOM 1450 C C . VAL A 1 100 ? 0.73539 6.15888 8.28533 1.000 9.69716 445 VAL A C 1
ATOM 1451 O O . VAL A 1 100 ? 1.31883 7.06420 7.69038 1.000 10.58508 445 VAL A O 1
ATOM 1464 N N . THR A 1 101 ? 0.70312 4.91228 7.83363 1.000 9.99457 446 THR A N 1
ATOM 1465 C CA . THR A 1 101 ? 1.40781 4.49027 6.63499 1.000 9.71938 446 THR A CA 1
ATOM 1466 C C . THR A 1 101 ? 0.40786 3.99255 5.60817 1.000 10.13814 446 THR A C 1
ATOM 1467 O O . THR A 1 101 ? -0.53539 3.29095 5.95959 1.000 11.61788 446 THR A O 1
ATOM 1478 N N . VAL A 1 102 ? 0.61103 4.36186 4.34204 1.000 9.33946 447 VAL A N 1
ATOM 1479 C CA . VAL A 1 102 ? -0.10847 3.75406 3.22760 1.000 8.12625 447 VAL A CA 1
ATOM 1480 C C . VAL A 1 102 ? 0.86876 2.83866 2.52301 1.000 9.82477 447 VAL A C 1
ATOM 1481 O O . VAL A 1 102 ? 1.97593 3.26528 2.17326 1.000 11.07156 447 VAL A O 1
ATOM 1494 N N . TRP A 1 103 ? 0.47713 1.57744 2.37396 1.000 9.62858 448 TRP A N 1
ATOM 1495 C CA . TRP A 1 103 ? 1.27794 0.53458 1.76226 1.000 9.70238 448 TRP A CA 1
ATOM 1496 C C . TRP A 1 103 ? 0.65354 0.06799 0.45336 1.000 10.70077 448 TRP A C 1
ATOM 1497 O O . TRP A 1 103 ? -0.56690 0.06359 0.28398 1.000 10.89514 448 TRP A O 1
ATOM 1518 N N . ASP A 1 104 ? 1.50988 -0.37699 -0.45092 1.000 11.29891 449 ASP A N 1
ATOM 1519 C CA . ASP A 1 104 ? 1.08626 -1.13776 -1.62078 1.000 12.12647 449 ASP A CA 1
ATOM 1520 C C . ASP A 1 104 ? 1.43225 -2.60560 -1.41035 1.000 11.63342 449 ASP A C 1
ATOM 1521 O O . ASP A 1 104 ? 2.60984 -2.95702 -1.30130 1.000 12.25617 449 ASP A O 1
ATOM 1530 N N . VAL A 1 105 ? 0.40404 -3.45756 -1.34093 1.000 10.39147 450 VAL A N 1
ATOM 1531 C CA . VAL A 1 105 ? 0.61973 -4.86688 -1.02664 1.000 11.19872 450 VAL A CA 1
ATOM 1532 C C . VAL A 1 105 ? 1.21837 -5.64763 -2.19041 1.000 13.23669 450 VAL A C 1
ATOM 1533 O O . VAL A 1 105 ? 1.65579 -6.78327 -1.98454 1.000 15.63954 450 VAL A O 1
ATOM 1546 N N . THR A 1 106 ? 1.24977 -5.08324 -3.40436 1.000 12.63048 451 THR A N 1
ATOM 1547 C CA . THR A 1 106 ? 1.93684 -5.76274 -4.50070 1.000 14.37948 451 THR A CA 1
ATOM 1548 C C . THR A 1 106 ? 3.43505 -5.49264 -4.45062 1.000 13.75839 451 THR A C 1
ATOM 1549 O O . THR A 1 106 ? 4.23528 -6.41511 -4.62440 1.000 14.43344 451 THR A O 1
ATOM 1560 N N . THR A 1 107 ? 3.84164 -4.24392 -4.21028 1.000 14.81462 452 THR A N 1
ATOM 1561 C CA . THR A 1 107 ? 5.26599 -3.93685 -4.18253 1.000 16.18965 452 THR A CA 1
ATOM 1562 C C . THR A 1 107 ? 5.89566 -4.09161 -2.80529 1.000 15.67936 452 THR A C 1
ATOM 1563 O O . THR A 1 107 ? 7.12987 -4.10244 -2.69870 1.000 16.52276 452 THR A O 1
ATOM 1574 N N . ARG A 1 108 ? 5.07489 -4.19462 -1.76782 1.000 14.79699 453 ARG A N 1
ATOM 1575 C CA . ARG A 1 108 ? 5.46139 -4.23951 -0.36019 1.000 15.86823 453 ARG A CA 1
ATOM 1576 C C . ARG A 1 108 ? 5.98279 -2.91480 0.17014 1.000 16.11762 453 ARG A C 1
ATOM 1577 O O . ARG A 1 108 ? 6.44708 -2.84886 1.32065 1.000 19.20777 453 ARG A O 1
ATOM 1598 N N . GLN A 1 109 ? 5.90985 -1.85273 -0.61131 1.000 15.45639 454 GLN A N 1
ATOM 1599 C CA . GLN A 1 109 ? 6.53938 -0.61781 -0.19441 1.000 16.10435 454 GLN A CA 1
ATOM 1600 C C . GLN A 1 109 ? 5.55781 0.27471 0.52050 1.000 13.41210 454 GLN A C 1
ATOM 1601 O O . GLN A 1 109 ? 4.34667 0.23311 0.28995 1.000 13.15455 454 GLN A O 1
ATOM 1615 N N . SER A 1 110 ? 6.10174 1.08063 1.41629 1.000 13.38259 455 SER A N 1
ATOM 1616 C CA . SER A 1 110 ? 5.32849 2.16951 1.99231 1.000 13.16057 455 SER A CA 1
ATOM 1617 C C . SER A 1 110 ? 5.27904 3.27862 0.95861 1.000 13.24457 455 SER A C 1
ATOM 1618 O O . SER A 1 110 ? 6.31727 3.69910 0.43525 1.000 17.36484 455 SER A O 1
ATOM 1626 N N . LEU A 1 111 ? 4.06917 3.69419 0.61396 1.000 11.35245 456 LEU A N 1
ATOM 1627 C CA . LEU A 1 111 ? 3.84357 4.78518 -0.31495 1.000 12.45433 456 LEU A CA 1
ATOM 1628 C C . LEU A 1 111 ? 3.87365 6.13360 0.38225 1.000 12.00728 456 LEU A C 1
ATOM 1629 O O . LEU A 1 111 ? 4.39885 7.10590 -0.17216 1.000 12.66653 456 LEU A O 1
ATOM 1645 N N . MET A 1 112 ? 3.28642 6.21113 1.57051 1.000 11.55821 457 MET A N 1
ATOM 1646 C CA . MET A 1 112 ? 3.26642 7.42734 2.36535 1.000 11.18631 457 MET A CA 1
ATOM 1647 C C . MET A 1 112 ? 3.52791 7.05338 3.81385 1.000 11.24980 457 MET A C 1
ATOM 1648 O O . MET A 1 112 ? 3.05166 6.01791 4.28182 1.000 11.48310 457 MET A O 1
ATOM 1662 N N . GLU A 1 113 ? 4.29633 7.88727 4.51716 1.000 13.23312 458 GLU A N 1
ATOM 1663 C CA . GLU A 1 113 ? 4.54342 7.73201 5.95164 1.000 13.84150 458 GLU A CA 1
ATOM 1664 C C . GLU A 1 113 ? 4.23365 9.07835 6.57543 1.000 13.49491 458 GLU A C 1
ATOM 1665 O O . GLU A 1 113 ? 5.00443 10.02940 6.44496 1.000 15.64764 458 GLU A O 1
ATOM 1677 N N . TYR A 1 114 ? 3.08534 9.15913 7.22554 1.000 11.25059 459 TYR A N 1
ATOM 1678 C CA . TYR A 1 114 ? 2.60185 10.39042 7.83119 1.000 12.23927 459 TYR A CA 1
ATOM 1679 C C . TYR A 1 114 ? 2.97589 10.35864 9.30143 1.000 12.71876 459 TYR A C 1
ATOM 1680 O O . TYR A 1 114 ? 2.55688 9.44211 10.02372 1.000 12.49774 459 TYR A O 1
ATOM 1698 N N . GLU A 1 115 ? 3.76026 11.35218 9.74324 1.000 14.15964 460 GLU A N 1
ATOM 1699 C CA . GLU A 1 115 ? 4.46131 11.28408 11.02513 1.000 17.31548 460 GLU A CA 1
ATOM 1700 C C . GLU A 1 115 ? 4.15995 12.44842 11.96708 1.000 15.72430 460 GLU A C 1
ATOM 1701 O O . GLU A 1 115 ? 4.90512 12.66701 12.94159 1.000 18.75943 460 GLU A O 1
ATOM 1713 N N . GLU A 1 116 ? 3.05445 13.14767 11.75744 1.000 13.68803 461 GLU A N 1
ATOM 1714 C CA . GLU A 1 116 ? 2.75245 14.31257 12.58047 1.000 13.65139 461 GLU A CA 1
ATOM 1715 C C . GLU A 1 116 ? 2.25563 13.95102 13.97202 1.000 13.29157 461 GLU A C 1
ATOM 1716 O O . GLU A 1 116 ? 2.46980 14.72970 14.90974 1.000 14.40216 461 GLU A O 1
ATOM 1728 N N . HIS A 1 117 ? 1.55196 12.83026 14.12468 1.000 12.30987 462 HIS A N 1
ATOM 1729 C CA . HIS A 1 117 ? 1.08372 12.47110 15.45259 1.000 12.19244 462 HIS A CA 1
ATOM 1730 C C . HIS A 1 117 ? 2.28723 12.27816 16.37222 1.000 14.08022 462 HIS A C 1
ATOM 1731 O O . HIS A 1 117 ? 3.31592 11.72093 15.97724 1.000 15.81669 462 HIS A O 1
ATOM 1745 N N . GLU A 1 118 ? 2.14719 12.74466 17.61068 1.000 15.10350 463 GLU A N 1
ATOM 1746 C CA . GLU A 1 118 ? 3.21814 12.69508 18.59701 1.000 18.65180 463 GLU A CA 1
ATOM 1747 C C . GLU A 1 118 ? 3.13471 11.48063 19.49873 1.000 17.41214 463 GLU A C 1
ATOM 1748 O O . GLU A 1 118 ? 4.08400 11.21648 20.24351 1.000 18.99848 463 GLU A O 1
ATOM 1760 N N . LYS A 1 119 ? 2.02110 10.75832 19.45677 1.000 13.55374 464 LYS A N 1
ATOM 1761 C CA A LYS A 1 119 ? 1.81691 9.57783 20.27524 0.361 13.24220 464 LYS A CA 1
ATOM 1762 C CA B LYS A 1 119 ? 1.82267 9.57524 20.27315 0.639 13.37829 464 LYS A CA 1
ATOM 1763 C C . LYS A 1 119 ? 1.11804 8.53005 19.42368 1.000 12.80222 464 LYS A C 1
ATOM 1764 O O . LYS A 1 119 ? 0.61712 8.82063 18.33319 1.000 11.72922 464 LYS A O 1
ATOM 1801 N N . ARG A 1 120 ? 1.06366 7.31183 19.95774 1.000 12.34877 465 ARG A N 1
ATOM 1802 C CA . ARG A 1 120 ? 0.29940 6.20160 19.41028 1.000 12.79628 465 ARG A CA 1
ATOM 1803 C C . ARG A 1 120 ? -0.95841 6.66055 18.70288 1.000 10.88626 465 ARG A C 1
ATOM 1804 O O . ARG A 1 120 ? -1.77353 7.40316 19.25387 1.000 11.14149 465 ARG A O 1
ATOM 1825 N N . ALA A 1 121 ? -1.12851 6.18538 17.47567 1.000 11.16055 466 ALA A N 1
ATOM 1826 C CA . ALA A 1 121 ? -2.36196 6.35310 16.72681 1.000 10.69060 466 ALA A CA 1
ATOM 1827 C C . ALA A 1 121 ? -3.13575 5.04896 16.86548 1.000 11.27685 466 ALA A C 1
ATOM 1828 O O . ALA A 1 121 ? -2.58196 3.96665 16.64595 1.000 12.30882 466 ALA A O 1
ATOM 1835 N N . TRP A 1 122 ? -4.39531 5.15071 17.26295 1.000 9.16665 467 TRP A N 1
ATOM 1836 C CA . TRP A 1 122 ? -5.20277 3.96785 17.52420 1.000 10.79803 467 TRP A CA 1
ATOM 1837 C C . TRP A 1 122 ? -6.03465 3.52007 16.33574 1.000 10.15192 467 TRP A C 1
ATOM 1838 O O . TRP A 1 122 ? -6.54252 2.38586 16.32946 1.000 10.81571 467 TRP A O 1
ATOM 1859 N N . SER A 1 123 ? -6.24504 4.38911 15.35880 1.000 9.18563 468 SER A N 1
ATOM 1860 C CA A SER A 1 123 ? -7.24381 4.11008 14.33229 0.798 9.91173 468 SER A CA 1
ATOM 1861 C CA B SER A 1 123 ? -7.19335 4.05943 14.31278 0.202 9.69509 468 SER A CA 1
ATOM 1862 C C . SER A 1 123 ? -6.91803 4.87232 13.05634 1.000 9.65200 468 SER A C 1
ATOM 1863 O O . SER A 1 123 ? -6.39692 5.99632 13.10067 1.000 10.93042 468 SER A O 1
ATOM 1878 N N . VAL A 1 124 ? -7.23586 4.24548 11.92319 1.000 9.64965 469 VAL A N 1
ATOM 1879 C CA . VAL A 1 124 ? -7.14445 4.86821 10.60234 1.000 9.15728 469 VAL A CA 1
ATOM 1880 C C . VAL A 1 124 ? -8.33962 4.38345 9.79151 1.000 9.45647 469 VAL A C 1
ATOM 1881 O O . VAL A 1 124 ? -8.78573 3.24493 9.94718 1.000 11.02991 469 VAL A O 1
ATOM 1894 N N . ASP A 1 125 ? -8.85204 5.24603 8.91876 1.000 8.61733 470 ASP A N 1
ATOM 1895 C CA . ASP A 1 125 ? -9.93124 4.88886 8.00448 1.000 9.25796 470 ASP A CA 1
ATOM 1896 C C . ASP A 1 125 ? -9.81150 5.61253 6.66724 1.000 8.51279 470 ASP A C 1
ATOM 1897 O O . ASP A 1 125 ? -9.71347 6.83984 6.62074 1.000 9.53508 470 ASP A O 1
ATOM 1906 N N . PHE A 1 126 ? -9.84210 4.83837 5.58126 1.000 9.01043 471 PHE A N 1
ATOM 1907 C CA . PHE A 1 126 ? -9.92138 5.38904 4.23226 1.000 8.54829 471 PHE A CA 1
ATOM 1908 C C . PHE A 1 126 ? -11.37417 5.66034 3.86231 1.000 8.65323 471 PHE A C 1
ATOM 1909 O O . PHE A 1 126 ? -12.22476 4.78245 4.00010 1.000 10.83379 471 PHE A O 1
ATOM 1926 N N . SER A 1 127 ? -11.64112 6.84799 3.33014 1.000 9.53458 472 SER A N 1
ATOM 1927 C CA . SER A 1 127 ? -12.98459 7.20344 2.88811 1.000 9.81433 472 SER A CA 1
ATOM 1928 C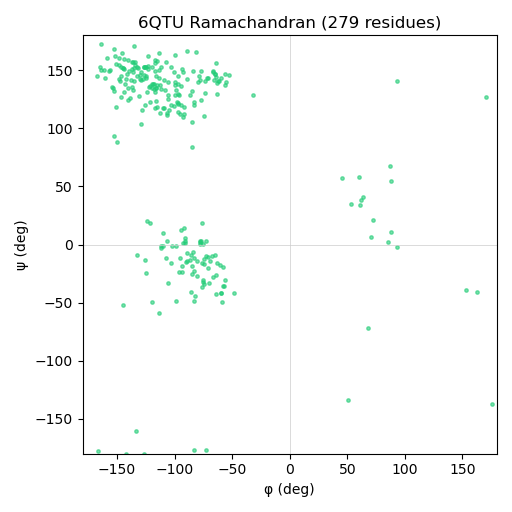 C . SER A 1 127 ? -13.42580 6.35154 1.70874 1.000 10.05518 472 SER A C 1
ATOM 1929 O O . SER A 1 127 ? -12.65425 6.06836 0.80145 1.000 10.81485 472 SER A O 1
ATOM 1937 N N . ARG A 1 128 ? -14.69825 5.97011 1.71035 1.000 10.34403 473 ARG A N 1
ATOM 1938 C CA . ARG A 1 128 ? -15.26888 5.22065 0.59831 1.000 12.16577 473 ARG A CA 1
ATOM 1939 C C . ARG A 1 128 ? -15.55422 6.10684 -0.60871 1.000 12.71595 473 ARG A C 1
ATOM 1940 O O . ARG A 1 128 ? -15.37996 5.68715 -1.76158 1.000 15.84431 473 ARG A O 1
ATOM 1961 N N . THR A 1 129 ? -15.98775 7.33782 -0.37726 1.000 11.17224 474 THR A N 1
ATOM 1962 C CA . THR A 1 129 ? -16.48268 8.19652 -1.45700 1.000 11.57075 474 THR A CA 1
ATOM 1963 C C . THR A 1 129 ? -15.45319 9.16770 -2.01778 1.000 12.09711 474 THR A C 1
ATOM 1964 O O . THR A 1 129 ? -15.59510 9.58316 -3.17387 1.000 15.00852 474 THR A O 1
ATOM 1975 N N . GLU A 1 130 ? -14.41921 9.51113 -1.25097 1.000 10.60095 475 GLU A N 1
ATOM 1976 C CA A GLU A 1 130 ? -13.27548 10.29582 -1.72634 0.352 11.39462 475 GLU A CA 1
ATOM 1977 C CA B GLU A 1 130 ? -13.27591 10.28471 -1.73299 0.648 11.70625 475 GLU A CA 1
ATOM 1978 C C . GLU A 1 130 ? -12.05549 9.45976 -1.35448 1.000 10.56764 475 GLU A C 1
ATOM 1979 O O . GLU A 1 130 ? -11.45798 9.65417 -0.29064 1.000 10.98584 475 GLU A O 1
ATOM 2002 N N . PRO A 1 131 ? -11.69438 8.48620 -2.19319 1.000 12.01837 476 PRO A N 1
ATOM 2003 C CA . PRO A 1 131 ? -10.82119 7.39485 -1.72022 1.000 11.70623 476 PRO A CA 1
ATOM 2004 C C . PRO A 1 131 ? -9.38436 7.77057 -1.49934 1.000 11.43574 476 PRO A C 1
ATOM 2005 O O . PRO A 1 131 ? -8.64959 6.95954 -0.92858 1.000 11.83682 476 PRO A O 1
ATOM 2016 N N . SER A 1 132 ? -8.95540 8.95944 -1.91167 1.000 10.65527 477 SER A N 1
ATOM 2017 C CA A SER A 1 132 ? -7.63051 9.45661 -1.56936 0.862 10.75408 477 SER A CA 1
ATOM 2018 C CA B SER A 1 132 ? -7.62370 9.43295 -1.55504 0.138 10.79625 477 SER A CA 1
ATOM 2019 C C . SER A 1 132 ? -7.55684 10.02430 -0.15315 1.000 10.44661 477 SER A C 1
ATOM 2020 O O . SER A 1 132 ? -6.45280 10.34983 0.30795 1.000 11.95478 477 SER A O 1
ATOM 2035 N N . MET A 1 133 ? -8.68314 10.12257 0.55197 1.000 9.69268 478 MET A N 1
ATOM 2036 C CA . MET A 1 133 ? -8.72701 10.73933 1.86970 1.000 10.05657 478 MET A CA 1
ATOM 2037 C C . MET A 1 133 ? -8.72649 9.67040 2.95163 1.000 9.21302 478 MET A C 1
ATOM 2038 O O . MET A 1 133 ? -9.41910 8.65286 2.84542 1.000 9.58038 478 MET A O 1
ATOM 2052 N N . LEU A 1 134 ? -7.94973 9.91007 3.99873 1.000 9.96909 479 LEU A N 1
ATOM 2053 C CA . LEU A 1 134 ? -7.88691 9.01492 5.14897 1.000 9.01789 479 LEU A CA 1
ATOM 2054 C C . LEU A 1 134 ? -7.81766 9.84771 6.42351 1.000 8.78247 479 LEU A C 1
ATOM 2055 O O . LEU A 1 134 ? -7.28299 10.95465 6.43670 1.000 10.83481 479 LEU A O 1
ATOM 2071 N N . VAL A 1 135 ? -8.36706 9.30426 7.49408 1.000 8.58153 480 VAL A N 1
ATOM 2072 C CA . VAL A 1 135 ? -8.41846 9.98736 8.77780 1.000 8.20664 480 VAL A CA 1
ATOM 2073 C C . VAL A 1 135 ? -7.78530 9.09153 9.82985 1.000 8.67038 480 VAL A C 1
ATOM 2074 O O . VAL A 1 135 ? -7.90179 7.86928 9.77259 1.000 8.70397 480 VAL A O 1
ATOM 2087 N N . SER A 1 136 ? -7.10028 9.71506 10.79110 1.000 9.00354 481 SER A N 1
ATOM 2088 C CA . SER A 1 136 ? -6.47095 9.01620 11.90652 1.000 8.80506 481 SER A CA 1
ATOM 2089 C C . SER A 1 136 ? -6.76015 9.73425 13.21751 1.000 8.32692 481 SER A C 1
ATOM 2090 O O . SER A 1 136 ? -7.04203 10.93376 13.23657 1.000 9.64821 481 SER A O 1
ATOM 2098 N N . GLY A 1 137 ? -6.71448 8.96260 14.30361 1.000 8.70298 482 GLY A N 1
ATOM 2099 C CA . GLY A 1 137 ? -6.84700 9.50213 15.64764 1.000 9.61432 482 GLY A CA 1
ATOM 2100 C C . GLY A 1 137 ? -5.81332 8.90638 16.58109 1.000 10.06311 482 GLY A C 1
ATOM 2101 O O . GLY A 1 137 ? -5.41081 7.74226 16.44517 1.000 10.08039 482 GLY A O 1
ATOM 2105 N N . SER A 1 138 ? -5.44860 9.69171 17.59662 1.000 9.70306 483 SER A N 1
ATOM 2106 C CA . SER A 1 138 ? -4.28613 9.36415 18.41802 1.000 9.71759 483 SER A CA 1
ATOM 2107 C C . SER A 1 138 ? -4.45593 9.72872 19.88805 1.000 9.80363 483 SER A C 1
ATOM 2108 O O . SER A 1 138 ? -5.27847 10.56919 20.26738 1.000 9.96114 483 SER A O 1
ATOM 2116 N N . ASP A 1 139 ? -3.62418 9.07795 20.71164 1.000 11.20060 484 ASP A N 1
ATOM 2117 C CA . ASP A 1 139 ? -3.46723 9.45972 22.10674 1.000 11.87655 484 ASP A CA 1
ATOM 2118 C C . ASP A 1 139 ? -3.01451 10.91075 22.26901 1.000 12.34352 484 ASP A C 1
ATOM 2119 O O . ASP A 1 139 ? -3.14053 11.46354 23.36826 1.000 14.05039 484 ASP A 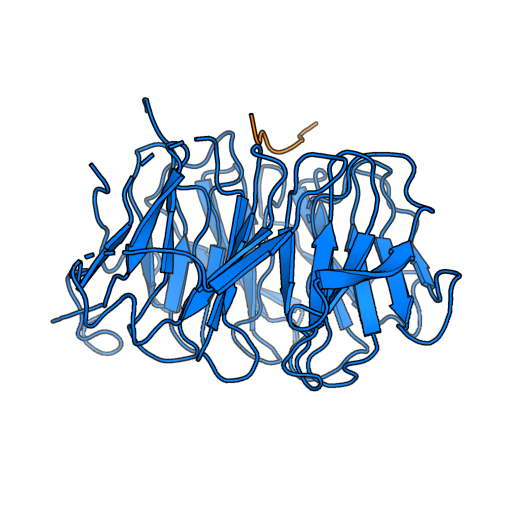O 1
ATOM 2128 N N . ASP A 1 140 ? -2.45409 11.52081 21.22056 1.000 11.75993 485 ASP A N 1
ATOM 2129 C CA . ASP A 1 140 ? -2.07064 12.93053 21.27265 1.000 11.49380 485 ASP A CA 1
ATOM 2130 C C . ASP A 1 140 ? -3.26652 13.86267 21.22754 1.000 11.60225 485 ASP A C 1
ATOM 2131 O O . ASP A 1 140 ? -3.06242 15.08064 21.22009 1.000 13.50527 485 ASP A O 1
ATOM 2140 N N . CYS A 1 141 ? -4.48601 13.32023 21.21038 1.000 12.71895 486 CYS A N 1
ATOM 2141 C CA . CYS A 1 141 ? -5.72280 14.08906 21.27777 1.000 12.58141 486 CYS A CA 1
ATOM 2142 C C . CYS A 1 141 ? -6.00802 14.84743 19.98834 1.000 13.75135 486 CYS A C 1
ATOM 2143 O O . CYS A 1 141 ? -6.78701 15.80903 19.98710 1.000 16.90961 486 CYS A O 1
ATOM 2151 N N . LYS A 1 142 ? -5.41921 14.41379 18.88496 1.000 12.86821 487 LYS A N 1
ATOM 2152 C CA A LYS A 1 142 ? -5.65852 15.03486 17.59375 0.578 13.05172 487 LYS A CA 1
ATOM 2153 C CA B LYS A 1 142 ? -5.65847 15.03355 17.59493 0.422 12.89251 487 LYS A CA 1
ATOM 2154 C C . LYS A 1 142 ? -6.32036 14.04132 16.65050 1.000 11.11732 487 LYS A C 1
ATOM 2155 O O . LYS A 1 142 ? -6.01923 12.83632 16.67538 1.000 11.57273 487 LYS A O 1
ATOM 2190 N N . VAL A 1 143 ? -7.20329 14.57256 15.80079 1.000 10.02668 488 VAL A N 1
ATOM 2191 C CA . VAL A 1 143 ? -7.71380 13.89024 14.61611 1.000 10.31056 488 VAL A CA 1
ATOM 2192 C C . VAL A 1 143 ? -7.02369 14.54604 13.43508 1.000 9.56223 488 VAL A C 1
ATOM 2193 O O . VAL A 1 143 ? -7.01777 15.77738 13.34252 1.000 11.62425 4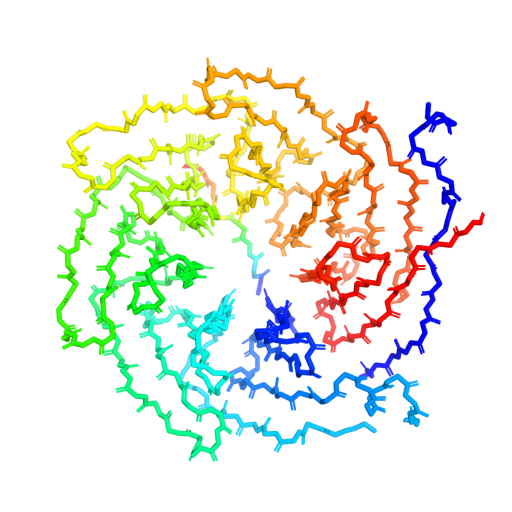88 VAL A O 1
ATOM 2206 N N . LYS A 1 144 ? -6.42999 13.75420 12.55148 1.000 10.08178 489 LYS A N 1
ATOM 2207 C CA . LYS A 1 144 ? -5.78795 14.27966 11.35233 1.000 10.67242 489 LYS A CA 1
ATOM 2208 C C . LYS A 1 144 ? -6.40352 13.65149 10.11651 1.000 10.16168 489 LYS A C 1
ATOM 2209 O O . LYS A 1 144 ? -6.65549 12.43838 10.07466 1.000 11.12775 489 LYS A O 1
ATOM 2228 N N . VAL A 1 145 ? -6.67333 14.50152 9.12773 1.000 9.95625 490 VAL A N 1
ATOM 2229 C CA . VAL A 1 145 ? -7.17120 14.06999 7.83080 1.000 9.40312 490 VAL A CA 1
ATOM 2230 C C . VAL A 1 145 ? -6.04441 14.25532 6.83569 1.000 9.45134 490 VAL A C 1
ATOM 2231 O O . VAL A 1 145 ? -5.42537 15.32292 6.78536 1.000 11.17643 490 VAL A O 1
ATOM 2244 N N . TRP A 1 146 ? -5.81371 13.22913 6.03583 1.000 9.46573 491 TRP A N 1
ATOM 2245 C CA . TRP A 1 146 ? -4.71746 13.15569 5.10003 1.000 9.61946 491 TRP A CA 1
ATOM 2246 C C . TRP A 1 146 ? -5.26740 12.87540 3.71078 1.000 10.99320 491 TRP A C 1
ATOM 2247 O O . TRP A 1 146 ? -6.33597 12.29330 3.55395 1.000 10.53755 491 TRP A O 1
ATOM 2268 N N . CYS A 1 147 ? -4.53175 13.32521 2.70398 1.000 11.46469 492 CYS A N 1
ATOM 2269 C CA . CYS A 1 147 ? -4.77309 12.98766 1.31237 1.000 10.97833 492 CYS A CA 1
ATOM 2270 C C . CYS A 1 147 ? -3.53372 12.28551 0.78239 1.000 8.79873 492 CYS A C 1
ATOM 2271 O O . CYS A 1 147 ? -2.40886 12.71899 1.04114 1.000 10.11198 492 CYS A O 1
ATOM 2279 N N . THR A 1 148 ? -3.72420 11.18226 0.05392 1.000 9.55065 493 THR A N 1
ATOM 2280 C CA . THR A 1 148 ? -2.57713 10.41317 -0.42491 1.000 10.00761 493 THR A CA 1
ATOM 2281 C C . THR A 1 148 ? -1.68058 11.19329 -1.39025 1.000 10.26567 493 THR A C 1
ATOM 2282 O O . THR A 1 148 ? -0.53923 10.77941 -1.62798 1.000 12.04485 493 THR A O 1
ATOM 2293 N N . ARG A 1 149 ? -2.16150 12.30319 -1.95146 1.000 10.41037 494 ARG A N 1
ATOM 2294 C CA . ARG A 1 149 ? -1.36149 13.12557 -2.84774 1.000 10.67578 494 ARG A CA 1
ATOM 2295 C C . ARG A 1 149 ? -0.58489 14.23504 -2.14086 1.000 10.45321 494 ARG A C 1
ATOM 2296 O O . ARG A 1 149 ? 0.12447 14.98045 -2.81738 1.000 10.77824 494 ARG A O 1
ATOM 2317 N N . GLN A 1 150 ? -0.67546 14.34378 -0.81422 1.000 10.57226 495 GLN A N 1
ATOM 2318 C CA A GLN A 1 150 ? -0.03589 15.41997 -0.06823 0.434 10.95921 495 GLN A CA 1
ATOM 2319 C CA B GLN A 1 150 ? -0.05718 15.42752 -0.05492 0.566 10.53885 495 GLN A CA 1
ATOM 2320 C C . GLN A 1 150 ? 0.65916 14.87074 1.17147 1.000 11.04409 495 GLN A C 1
ATOM 2321 O O . GLN A 1 150 ? 0.12905 14.01302 1.88253 1.000 11.66627 495 GLN A O 1
ATOM 2348 N N . GLU A 1 151 ? 1.87405 15.35544 1.41497 1.000 10.64455 496 GLU A N 1
ATOM 2349 C CA . GLU A 1 151 ? 2.64627 14.88559 2.56982 1.000 12.66424 496 GLU A CA 1
ATOM 2350 C C . GLU A 1 151 ? 2.14957 15.44033 3.89707 1.000 12.98219 496 GLU A C 1
ATOM 2351 O O . GLU A 1 151 ? 2.21101 14.72896 4.89449 1.000 15.81795 496 GLU A O 1
ATOM 2363 N N . ALA A 1 152 ? 1.64802 16.67248 3.93954 1.000 12.29564 497 ALA A N 1
ATOM 2364 C CA . ALA A 1 152 ? 1.19211 17.29289 5.17831 1.000 12.74322 497 ALA A CA 1
ATOM 2365 C C . ALA A 1 152 ? -0.29758 17.04032 5.36512 1.000 12.06917 497 ALA A C 1
ATOM 2366 O O . ALA A 1 152 ? -1.05458 16.93049 4.39878 1.000 12.48227 497 ALA A O 1
ATOM 2373 N N . SER A 1 153 ? -0.71770 16.93898 6.62300 1.000 11.83769 498 SER A N 1
ATOM 2374 C CA . SER A 1 153 ? -2.13837 16.77850 6.89637 1.000 11.00384 498 SER A CA 1
ATOM 2375 C C . SER A 1 153 ? -2.92799 17.91851 6.26872 1.000 12.26978 498 SER A C 1
ATOM 2376 O O . SER A 1 153 ? -2.45784 19.06108 6.17513 1.000 13.84972 498 SER A O 1
ATOM 2384 N N . VAL A 1 154 ? -4.14372 17.59311 5.84044 1.000 12.46765 499 VAL A N 1
ATOM 2385 C CA A VAL A 1 154 ? -5.01550 18.60260 5.26120 0.280 13.68123 499 VAL A CA 1
ATOM 2386 C CA B VAL A 1 154 ? -5.08008 18.54968 5.24932 0.720 14.53306 499 VAL A CA 1
ATOM 2387 C C . VAL A 1 154 ? -5.91258 19.24267 6.31815 1.000 13.39680 499 VAL A C 1
ATOM 2388 O O . VAL A 1 154 ? -6.21598 20.43476 6.21239 1.000 15.19777 499 VAL A O 1
ATOM 2413 N N . ILE A 1 155 ? -6.33683 18.48174 7.33225 1.000 12.56256 500 ILE A N 1
ATOM 2414 C CA . ILE A 1 155 ? -7.15058 18.99636 8.42738 1.000 12.36795 500 ILE A CA 1
ATOM 2415 C C . ILE A 1 155 ? -6.57156 18.45019 9.72344 1.000 12.52388 500 ILE A C 1
ATOM 2416 O O . ILE A 1 155 ? -6.15143 17.29899 9.78846 1.000 13.11855 500 ILE A O 1
ATOM 2432 N N . ASN A 1 156 ? -6.54218 19.27144 10.75724 1.000 12.93409 501 ASN A N 1
ATOM 2433 C CA . ASN A 1 156 ? -6.13597 18.88190 12.10102 1.000 13.75397 501 ASN A CA 1
ATOM 2434 C C . ASN A 1 156 ? -7.20322 19.38113 13.06441 1.000 12.99597 501 ASN A C 1
ATOM 2435 O O . ASN A 1 156 ? -7.57766 20.55973 13.02283 1.000 16.46778 501 ASN A O 1
ATOM 2446 N N . ILE A 1 157 ? -7.71777 18.48180 13.90229 1.000 12.44234 502 ILE A N 1
ATOM 2447 C CA . ILE A 1 157 ? -8.69858 18.82052 14.93356 1.000 12.49877 502 ILE A CA 1
ATOM 2448 C C . ILE A 1 157 ? -8.04685 18.55633 16.28206 1.000 12.99438 502 ILE A C 1
ATOM 2449 O O . ILE A 1 157 ? -7.68894 17.41166 16.58825 1.000 12.97972 502 ILE A O 1
ATOM 2465 N N . ASP A 1 158 ? -7.90700 19.60189 17.09012 1.000 15.37316 503 ASP A N 1
ATOM 2466 C CA A ASP A 1 158 ? -7.35568 19.45290 18.43042 0.350 17.33625 503 ASP A CA 1
ATOM 2467 C CA B ASP A 1 158 ? -7.36397 19.48042 18.43413 0.650 16.91610 503 ASP A CA 1
ATOM 2468 C C . ASP A 1 158 ? -8.50883 19.16799 19.38439 1.000 17.00594 503 ASP A C 1
ATOM 2469 O O . ASP A 1 158 ? -9.44070 19.97571 19.52105 1.000 19.53112 503 ASP A O 1
ATOM 2486 N N . MET A 1 159 ? -8.45022 18.01189 20.02485 1.000 17.17409 504 MET A N 1
ATOM 2487 C CA A MET A 1 159 ? -9.46439 17.51065 20.93898 0.380 17.16218 504 MET A CA 1
ATOM 2488 C CA B MET A 1 159 ? -9.49357 17.62243 20.96023 0.620 17.01304 504 MET A CA 1
ATOM 2489 C C . MET A 1 159 ? -8.93073 17.54882 22.36675 1.000 17.10844 504 MET A C 1
ATOM 2490 O O . MET A 1 159 ? -7.74172 17.74840 22.59927 1.000 19.55654 504 MET A O 1
ATOM 2517 N N . LYS A 1 160 ? -9.82780 17.33642 23.31805 1.000 19.48313 505 LYS A N 1
ATOM 2518 C CA . LYS A 1 160 ? -9.47636 17.42490 24.72616 1.000 21.55902 505 LYS A CA 1
ATOM 2519 C C . LYS A 1 160 ? -9.00242 16.10550 25.31637 1.000 19.33737 505 LYS A C 1
ATOM 2520 O O . LYS A 1 160 ? -8.43419 16.11267 26.41351 1.000 21.72878 505 LYS A O 1
ATOM 2539 N N . ALA A 1 161 ? -9.23146 14.98309 24.63644 1.000 16.33597 506 ALA A N 1
ATOM 2540 C CA . ALA A 1 161 ? -8.95569 13.67580 25.21327 1.000 14.42043 506 ALA A CA 1
ATOM 2541 C C . ALA A 1 161 ? -8.48990 12.71037 24.13340 1.000 13.93233 506 ALA A C 1
ATOM 2542 O O . ALA A 1 161 ? -8.64673 12.95796 22.93737 1.000 14.43774 506 ALA A O 1
ATOM 2549 N N . ASN A 1 162 ? -7.91666 11.59641 24.57940 1.000 12.25174 507 ASN A N 1
ATOM 2550 C CA . ASN A 1 162 ? -7.35964 10.60582 23.66107 1.000 11.60719 507 ASN A CA 1
ATOM 2551 C C . ASN A 1 162 ? -8.42977 10.14047 22.68453 1.000 12.04255 507 ASN A C 1
ATOM 2552 O O . ASN A 1 162 ? -9.56499 9.88387 23.07705 1.000 13.34529 507 ASN A O 1
ATOM 2563 N N . ILE A 1 163 ? -8.06598 10.01708 21.41704 1.000 10.61087 508 ILE A N 1
ATOM 2564 C CA . ILE A 1 163 ? -8.96379 9.52459 20.37943 1.000 9.86897 508 ILE A CA 1
ATOM 2565 C C . ILE A 1 163 ? -8.68280 8.04793 20.13840 1.000 9.47003 508 ILE A C 1
ATOM 2566 O O . ILE A 1 163 ? -7.55585 7.65836 19.80507 1.000 10.95673 508 ILE A O 1
ATOM 2582 N N . CYS A 1 164 ? -9.71549 7.23902 20.30390 1.000 9.26886 509 CYS A N 1
ATOM 2583 C CA . CYS A 1 164 ? -9.59463 5.80888 20.20130 1.000 10.07103 509 CYS A CA 1
ATOM 2584 C C . CYS A 1 164 ? -10.02562 5.24528 18.85209 1.000 9.79979 509 CYS A C 1
ATOM 2585 O O . CYS A 1 164 ? -9.61912 4.13486 18.50569 1.000 11.08711 509 CYS A O 1
ATOM 2610 N N . VAL A 1 166 ? -11.73746 6.49338 14.70764 1.000 9.14282 511 VAL A N 1
ATOM 2611 C CA . VAL A 1 166 ? -12.23929 7.45075 13.73223 1.000 9.73148 511 VAL A CA 1
ATOM 2612 C C . VAL A 1 166 ? -12.87913 6.66803 12.58377 1.000 10.29066 511 VAL A C 1
ATOM 2613 O O . VAL A 1 166 ? -12.40413 5.59026 12.23802 1.000 12.99269 511 VAL A O 1
ATOM 2626 N N . LYS A 1 167 ? -13.94608 7.19805 11.99397 1.000 9.07252 512 LYS A N 1
ATOM 2627 C CA . LYS A 1 167 ? -14.58078 6.52410 10.86570 1.000 9.07378 512 LYS A CA 1
ATOM 2628 C C . LYS A 1 167 ? -15.27426 7.54119 9.98259 1.000 8.93189 512 LYS A C 1
ATOM 2629 O O . LYS A 1 167 ? -16.03737 8.35845 10.48674 1.000 9.55408 512 LYS A O 1
ATOM 2648 N N . TYR A 1 168 ? -15.05054 7.44644 8.67959 1.000 8.24816 513 TYR A N 1
ATOM 2649 C CA . TYR A 1 168 ? -15.80162 8.22908 7.71705 1.000 8.56372 513 TYR A CA 1
ATOM 2650 C C . TYR A 1 168 ? -17.22747 7.70465 7.54926 1.000 8.96989 513 TYR A C 1
ATOM 2651 O O . TYR A 1 168 ? -17.46490 6.49902 7.48044 1.000 10.05535 513 TYR A O 1
ATOM 2669 N N . ASN A 1 169 ? -18.17093 8.62749 7.42227 1.000 9.46370 514 ASN A N 1
ATOM 2670 C CA . ASN A 1 169 ? -19.50722 8.29081 6.93822 1.000 8.81688 514 ASN A CA 1
ATOM 2671 C C . ASN A 1 169 ? -19.38996 7.59732 5.58083 1.000 8.57815 514 ASN A C 1
ATOM 2672 O O . ASN A 1 169 ? -18.57436 8.01511 4.74369 1.000 10.55461 514 ASN A O 1
ATOM 2683 N N . PRO A 1 170 ? -20.19389 6.54591 5.32209 1.000 8.80288 515 PRO A N 1
ATOM 2684 C CA . PRO A 1 170 ? -20.03494 5.77898 4.06980 1.000 9.30732 515 PRO A CA 1
ATOM 2685 C C . PRO A 1 170 ? -20.55866 6.49828 2.84467 1.000 10.29000 515 PRO A C 1
ATOM 2686 O O . PRO A 1 170 ? -20.21990 6.09540 1.72086 1.000 12.02638 515 PRO A O 1
ATOM 2697 N N . GLY A 1 171 ? -21.37923 7.53528 3.02826 1.000 9.60069 516 GLY A N 1
ATOM 2698 C CA . GLY A 1 171 ? -21.97995 8.24454 1.91924 1.000 10.97485 516 GLY A CA 1
ATOM 2699 C C . GLY A 1 171 ? -21.36202 9.57535 1.59920 1.000 9.67242 516 GLY A C 1
ATOM 2700 O O . GLY A 1 171 ? -21.66112 10.12718 0.54108 1.000 9.84661 516 GLY A O 1
ATOM 2704 N N . SER A 1 172 ? -20.56451 10.13882 2.50744 1.000 9.60327 517 SER A N 1
ATOM 2705 C CA . SER A 1 172 ? -19.95875 11.43942 2.26761 1.000 10.37328 517 SER A CA 1
ATOM 2706 C C . SER A 1 172 ? -18.66212 11.57060 3.05072 1.000 10.60120 517 SER A C 1
ATOM 2707 O O . SER A 1 172 ? -18.62200 11.28383 4.25619 1.000 10.86292 517 SER A O 1
ATOM 2715 N N . SER A 1 173 ? -17.62250 12.06991 2.37191 1.000 9.57333 518 SER A N 1
ATOM 2716 C CA . SER A 1 173 ? -16.33868 12.32363 3.00360 1.000 10.30753 518 SER A CA 1
ATOM 2717 C C . SER A 1 173 ? -16.33694 13.59871 3.83186 1.000 9.81294 518 SER A C 1
ATOM 2718 O O . SER A 1 173 ? -15.29605 13.95803 4.39136 1.000 11.62836 518 SER A O 1
ATOM 2726 N N . ASN A 1 174 ? -17.46727 14.29138 3.93153 1.000 10.03450 519 ASN A N 1
ATOM 2727 C CA . ASN A 1 174 ? -17.51582 15.45316 4.80130 1.000 10.18120 519 ASN A CA 1
ATOM 2728 C C . ASN A 1 174 ? -17.77415 15.11925 6.26587 1.000 10.26573 519 ASN A C 1
ATOM 2729 O O . ASN A 1 174 ? -17.62345 16.01444 7.11029 1.000 10.71727 519 ASN A O 1
ATOM 2740 N N . TYR A 1 175 ? -18.15684 13.88960 6.61101 1.000 8.85506 520 TYR A N 1
ATOM 2741 C CA . TYR A 1 175 ? -18.49596 13.58695 7.99793 1.000 9.23624 520 TYR A CA 1
ATOM 2742 C C . TYR A 1 175 ? -17.61758 12.47461 8.53937 1.000 9.01984 520 TYR A C 1
ATOM 2743 O O . TYR A 1 175 ? -17.41082 11.45879 7.86196 1.000 10.01552 520 TYR A O 1
ATOM 2761 N N . ILE A 1 176 ? -17.14025 12.65913 9.76809 1.000 9.23973 521 ILE A N 1
ATOM 2762 C CA . ILE A 1 176 ? -16.42327 11.63314 10.50773 1.000 9.67670 521 ILE A CA 1
ATOM 2763 C C . ILE A 1 176 ? -17.01857 11.49142 11.90052 1.000 8.30232 521 ILE A C 1
ATOM 2764 O O . ILE A 1 176 ? -17.41342 12.48009 12.53218 1.000 10.10538 521 ILE A O 1
ATOM 2780 N N . ALA A 1 177 ? -17.07525 10.25217 12.38342 1.000 8.61647 522 ALA A N 1
ATOM 2781 C CA . ALA A 1 177 ? -17.34627 9.96258 13.78272 1.000 9.08502 522 ALA A CA 1
ATOM 2782 C C . ALA A 1 177 ? -16.02363 9.73254 14.50593 1.000 8.81167 522 ALA A C 1
ATOM 2783 O O . ALA A 1 177 ? -15.14066 9.03868 13.99762 1.000 9.82072 522 ALA A O 1
ATOM 2790 N N . VAL A 1 178 ? -15.91046 10.28140 15.71264 1.000 8.59957 523 VAL A N 1
ATOM 2791 C CA . VAL A 1 178 ? -14.70024 10.24522 16.52167 1.000 9.47468 523 VAL A CA 1
ATOM 2792 C C . VAL A 1 178 ? -15.0701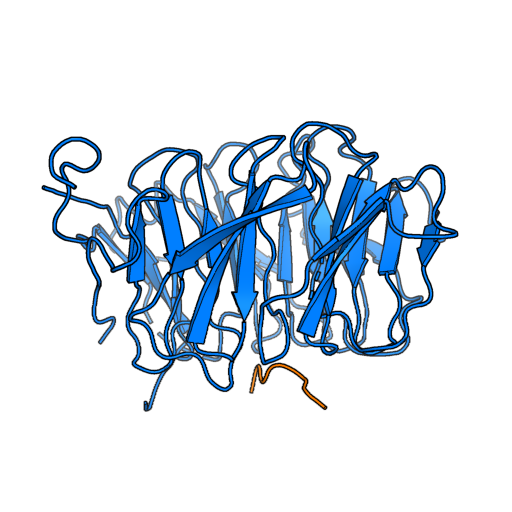5 9.73261 17.90413 1.000 8.89665 523 VAL A C 1
ATOM 2793 O O . VAL A 1 178 ? -15.84074 10.39042 18.62540 1.000 10.64934 523 VAL A O 1
ATOM 2806 N N . GLY A 1 179 ? -14.54228 8.57481 18.27190 1.000 8.97034 524 GLY A N 1
ATOM 2807 C CA . GLY A 1 179 ? -14.79081 8.00978 19.59523 1.000 9.94785 524 GLY A CA 1
ATOM 2808 C C . GLY A 1 179 ? -13.64590 8.37537 20.51536 1.000 9.63067 524 GLY A C 1
ATOM 2809 O O . GLY A 1 179 ? -12.47849 8.15933 20.19038 1.000 10.41544 524 GLY A O 1
ATOM 2813 N N . SER A 1 180 ? -13.98894 8.93012 21.66721 1.000 10.85864 525 SER A N 1
ATOM 2814 C CA . SER A 1 180 ? -13.02864 9.53274 22.56798 1.000 11.08295 525 SER A CA 1
ATOM 2815 C C . SER A 1 180 ? -12.99512 8.87413 23.93506 1.000 12.44220 525 SER A C 1
ATOM 2816 O O . SER A 1 180 ? -13.98328 8.30921 24.41237 1.000 11.10172 525 SER A O 1
ATOM 2824 N N . ALA A 1 181 ? -11.82690 8.97897 24.56767 1.000 11.98173 526 ALA A N 1
ATOM 2825 C CA . ALA A 1 181 ? -11.68104 8.59148 25.95788 1.000 12.57261 526 ALA A CA 1
ATOM 2826 C C . ALA A 1 181 ? -12.49744 9.46221 26.90303 1.000 11.62492 526 ALA A C 1
ATOM 2827 O O . ALA A 1 181 ? -12.58559 9.12650 28.09609 1.000 12.73764 526 ALA A O 1
ATOM 2834 N N . ASP A 1 182 ? -13.08450 10.56019 26.41493 1.000 11.32150 527 ASP A N 1
ATOM 2835 C CA . ASP A 1 182 ? -13.99426 11.35919 27.22838 1.000 11.22315 527 ASP A CA 1
ATOM 2836 C C . ASP A 1 182 ? -15.38210 10.74974 27.34559 1.000 10.61564 527 ASP A C 1
ATOM 2837 O O . ASP A 1 182 ? -16.25136 11.36405 27.94746 1.000 11.32548 527 ASP A O 1
ATOM 2846 N N . HIS A 1 183 ? -15.61029 9.56786 26.78510 1.000 10.65411 528 HIS A N 1
ATOM 2847 C CA . HIS A 1 183 ? -16.86431 8.82464 26.84923 1.000 9.54436 528 HIS A CA 1
ATOM 2848 C C . HIS A 1 183 ? -17.85864 9.23102 25.77405 1.000 9.61435 528 HIS A C 1
ATOM 2849 O O . HIS A 1 183 ? -18.95509 8.64630 25.73379 1.000 10.65245 528 HIS A O 1
ATOM 2863 N N . HIS A 1 184 ? -17.51219 10.15159 24.88289 1.000 10.50815 529 HIS A N 1
ATOM 2864 C CA . HIS A 1 184 ? -18.45723 10.67423 23.91047 1.000 9.79989 529 HIS A CA 1
ATOM 2865 C C . HIS A 1 184 ? -18.03235 10.35178 22.48627 1.000 10.84409 529 HIS A C 1
ATOM 2866 O O . HIS A 1 184 ? -16.85336 10.10296 22.20069 1.000 10.62615 529 HIS A O 1
ATOM 2880 N N . ILE A 1 185 ? -19.01582 10.38443 21.58240 1.000 9.70280 530 ILE A N 1
ATOM 2881 C CA . ILE A 1 185 ? -18.77080 10.31532 20.14415 1.000 9.77216 530 ILE A CA 1
ATOM 2882 C C . ILE A 1 185 ? -18.92862 11.73008 19.59956 1.000 10.35444 530 ILE A C 1
ATOM 2883 O O . ILE A 1 185 ? -20.00958 12.32184 19.70229 1.000 11.14693 530 ILE A O 1
ATOM 2899 N N . HIS A 1 186 ? -17.87537 12.26554 19.00004 1.000 9.45264 531 HIS A N 1
ATOM 2900 C CA . HIS A 1 186 ? -17.89577 13.59047 18.40509 1.000 9.12875 531 HIS A CA 1
ATOM 2901 C C . HIS A 1 186 ? -18.07718 13.41121 16.90914 1.000 8.95691 531 HIS A C 1
ATOM 2902 O O . HIS A 1 186 ? -17.24639 12.78174 16.24850 1.000 10.77800 531 HIS A O 1
ATOM 2916 N N . TYR A 1 187 ? -19.16432 13.95247 16.38205 1.000 9.71376 532 TYR A N 1
ATOM 2917 C CA . TYR A 1 187 ? -19.51296 13.78187 14.97377 1.000 9.28556 532 TYR A CA 1
ATOM 2918 C C . TYR A 1 187 ? -19.24034 15.10764 14.28362 1.000 10.46342 532 TYR A C 1
ATOM 2919 O O . TYR A 1 187 ? -19.92630 16.09889 14.56008 1.000 11.18233 532 TYR A O 1
ATOM 2937 N N . TYR A 1 188 ? -18.25207 15.11388 13.38405 1.000 9.67941 533 TYR A N 1
ATOM 2938 C CA . TYR A 1 188 ? -17.76432 16.33210 12.75105 1.000 9.89027 533 TYR A CA 1
ATOM 2939 C C . TYR A 1 188 ? -18.14315 16.41943 11.28010 1.000 10.58984 533 TYR A C 1
ATOM 2940 O O . TYR A 1 188 ? -18.12806 15.41779 10.55462 1.000 11.15000 533 TYR A O 1
ATOM 2958 N N . ASP A 1 189 ? -18.47174 17.64082 10.86106 1.000 11.52130 534 ASP A N 1
ATOM 2959 C CA . ASP A 1 189 ? -18.50241 18.06494 9.46639 1.000 10.24039 534 ASP A CA 1
ATOM 2960 C C . ASP A 1 189 ? -17.14537 18.71789 9.20593 1.000 10.11608 534 ASP A C 1
ATOM 2961 O O . ASP A 1 189 ? -16.83690 19.77868 9.75291 1.000 11.66683 534 ASP A O 1
ATOM 2970 N N . LEU A 1 190 ? -16.32348 18.07806 8.37956 1.000 10.38110 535 LEU A N 1
ATOM 2971 C CA . LEU A 1 190 ? -14.96065 18.52990 8.12700 1.000 11.36883 535 LEU A CA 1
ATOM 2972 C C . LEU A 1 190 ? -14.90447 19.85040 7.36970 1.000 11.69524 535 LEU A C 1
ATOM 2973 O O . LEU A 1 190 ? -13.81064 20.43470 7.24711 1.000 13.12476 535 LEU A O 1
ATOM 2989 N N . ARG A 1 191 ? -16.03955 20.33173 6.85483 1.000 12.47951 536 ARG A N 1
ATOM 2990 C CA . ARG A 1 191 ? -16.10615 21.65409 6.24597 1.000 12.78158 536 ARG A CA 1
ATOM 2991 C C . ARG A 1 191 ? -16.12705 22.76775 7.27806 1.000 15.67231 536 ARG A C 1
ATOM 2992 O O . ARG A 1 191 ? -15.91747 23.92579 6.90935 1.000 16.90276 536 ARG A O 1
ATOM 3013 N N . ASN A 1 192 ? -16.40263 22.45502 8.54389 1.000 15.20987 537 ASN A N 1
ATOM 3014 C CA . ASN A 1 192 ? -16.34744 23.46837 9.60812 1.000 20.38825 537 ASN A CA 1
ATOM 3015 C C . ASN A 1 192 ? -16.01853 22.74581 10.91774 1.000 19.90668 537 ASN A C 1
ATOM 3016 O O . ASN A 1 192 ? -16.91046 22.28406 11.62920 1.000 20.90415 537 ASN A O 1
ATOM 3027 N N . ILE A 1 193 ? -14.73646 22.68427 11.24054 1.000 19.26197 538 ILE A N 1
ATOM 3028 C CA . ILE A 1 193 ? -14.30582 21.89091 12.38537 1.000 20.69493 538 ILE A CA 1
ATOM 3029 C C . ILE A 1 193 ? -14.27123 22.69528 13.67919 1.000 21.06893 538 ILE A C 1
ATOM 3030 O O . ILE A 1 193 ? -13.82949 22.18970 14.71747 1.000 22.94281 538 ILE A O 1
ATOM 3046 N N . SER A 1 194 ? -14.72759 23.94834 13.64397 1.000 21.61358 539 SER A N 1
ATOM 3047 C CA . SER A 1 194 ? -14.66768 24.74446 14.86854 1.000 24.34372 539 SER A CA 1
ATOM 3048 C C . SER A 1 194 ? -15.54846 24.15759 15.96398 1.000 23.00864 539 SER A C 1
ATOM 3049 O O . SER A 1 194 ? -15.27674 24.35682 17.15462 1.000 23.00703 539 SER A O 1
ATOM 3057 N N . GLN A 1 195 ? -16.59678 23.42393 15.58514 1.000 22.61072 540 GLN A N 1
ATOM 3058 C CA . GLN A 1 195 ? -17.48446 22.74881 16.52029 1.000 22.47032 540 GLN A CA 1
ATOM 3059 C C . GLN A 1 195 ? -17.96810 21.48263 15.82723 1.000 19.18672 540 GLN A C 1
ATOM 3060 O O . GLN A 1 195 ? -18.19796 21.49331 14.60845 1.000 18.15193 540 GLN A O 1
ATOM 3074 N N . PRO A 1 196 ? -18.11711 20.38869 16.55627 1.000 15.52920 541 PRO A N 1
ATOM 3075 C CA . PRO A 1 196 ? -18.75062 19.20187 15.96182 1.000 14.53099 541 PRO A CA 1
ATOM 3076 C C . PRO A 1 196 ? -20.19708 19.50502 15.59273 1.000 14.46300 541 PRO A C 1
ATOM 3077 O O . PRO A 1 196 ? -20.82751 20.40936 16.14651 1.000 16.41571 541 PRO A O 1
ATOM 3088 N N . LEU A 1 197 ? -20.72549 18.74352 14.63155 1.000 12.59188 542 LEU A N 1
ATOM 3089 C CA . LEU A 1 197 ? -22.16115 18.80591 14.37282 1.000 12.89914 542 LEU A CA 1
ATOM 3090 C C . LEU A 1 197 ? -22.96876 18.41751 15.60485 1.000 13.46803 542 LEU A C 1
ATOM 3091 O O . LEU A 1 197 ? -24.02232 18.99563 15.88873 1.000 15.08457 542 LEU A O 1
ATOM 3107 N N . HIS A 1 198 ? -22.53040 17.38398 16.29980 1.000 11.45047 543 HIS A N 1
ATOM 3108 C CA . HIS A 1 198 ? -23.23257 16.85930 17.45100 1.000 11.42559 543 HIS A CA 1
ATOM 3109 C C . HIS A 1 198 ? -22.23242 16.01924 18.22670 1.000 10.69732 543 HIS A C 1
ATOM 3110 O O . HIS A 1 198 ? -21.31522 15.42094 17.65295 1.000 11.12938 543 HIS A O 1
ATOM 3124 N N . VAL A 1 199 ? -22.42642 15.96394 19.53453 1.000 10.75290 544 VAL A N 1
ATOM 3125 C CA . VAL A 1 199 ? -21.64398 15.09483 20.40868 1.000 10.08167 544 VAL A CA 1
ATOM 3126 C C . VAL A 1 199 ? -22.63291 14.17885 21.10710 1.000 10.71026 544 VAL A C 1
ATOM 3127 O O . VAL A 1 199 ? -23.55235 14.65483 21.77806 1.000 12.46806 544 VAL A O 1
ATOM 3140 N N . PHE A 1 200 ? -22.44436 12.86469 20.94560 1.000 10.95895 545 PHE A N 1
ATOM 3141 C CA . PHE A 1 200 ? -23.37375 11.84865 21.43025 1.000 10.77285 545 PHE A CA 1
ATOM 3142 C C . PHE A 1 200 ? -22.85261 11.33600 22.76289 1.000 11.13043 545 PHE A C 1
ATOM 3143 O O . PHE A 1 200 ? -21.77491 10.70549 22.82515 1.000 11.60214 545 PHE A O 1
ATOM 3160 N N . SER A 1 201 ? -23.61081 11.61461 23.81616 1.000 11.55000 546 SER A N 1
ATOM 3161 C CA A SER A 1 201 ? -23.35352 11.09653 25.15252 0.834 10.91870 546 SER A CA 1
ATOM 3162 C CA B SER A 1 201 ? -23.35837 11.10330 25.15275 0.166 11.44926 546 SER A CA 1
ATOM 3163 C C . SER A 1 201 ? -24.27127 9.91540 25.43914 1.000 11.10211 546 SER A C 1
ATOM 3164 O O . SER A 1 201 ? -25.40395 9.84182 24.94776 1.000 11.43452 546 SER A O 1
ATOM 3179 N N . GLY A 1 202 ? -23.75801 8.98452 26.22637 1.000 11.54030 547 GLY A N 1
ATOM 3180 C CA . GLY A 1 202 ? -24.49463 7.81801 26.66235 1.000 11.89669 547 GLY A CA 1
ATOM 3181 C C . GLY A 1 202 ? -23.56854 6.74040 27.18981 1.000 12.03130 547 GLY A C 1
ATOM 3182 O O . GLY A 1 202 ? -23.83502 6.11917 28.21676 1.000 12.87522 547 GLY A O 1
ATOM 3186 N N . HIS A 1 203 ? -22.44810 6.52697 26.52886 1.000 10.46202 548 HIS A N 1
ATOM 3187 C CA . HIS A 1 203 ? -21.47119 5.59905 27.06800 1.000 10.75271 548 HIS A CA 1
ATOM 3188 C C . HIS A 1 203 ? -20.90220 6.11563 28.38727 1.000 12.24658 548 HIS A C 1
ATOM 3189 O O . HIS A 1 203 ? -20.72391 7.32079 28.59983 1.000 12.22542 548 HIS A O 1
ATOM 3203 N N . LYS A 1 204 ? -20.59611 5.18033 29.27779 1.000 11.14594 549 LYS A N 1
ATOM 3204 C CA . LYS A 1 204 ? -20.11200 5.48383 30.62091 1.000 11.82637 549 LYS A CA 1
ATOM 3205 C C . LYS A 1 204 ? -18.61159 5.29838 30.75108 1.000 13.43065 549 LYS A C 1
ATOM 3206 O O . LYS A 1 204 ? -18.05227 5.54252 31.82755 1.000 14.36478 549 LYS A O 1
ATOM 3225 N N . LYS A 1 205 ? -17.95985 4.87922 29.67697 1.000 11.99623 550 LYS A N 1
ATOM 3226 C CA . LYS A 1 205 ? -16.52075 4.70118 29.60878 1.000 11.38700 550 LYS A CA 1
ATOM 3227 C C . LYS A 1 205 ? -16.07705 5.14323 28.21703 1.000 10.69451 550 LYS A C 1
ATOM 3228 O O . LYS A 1 205 ? -16.88498 5.59076 27.40260 1.000 11.30041 550 LYS A O 1
ATOM 3247 N N . ALA A 1 206 ? -14.77743 5.05222 27.95831 1.000 11.77232 551 ALA A N 1
ATOM 3248 C CA . ALA A 1 206 ? -14.22235 5.42631 26.66510 1.000 11.49327 551 ALA A CA 1
ATOM 3249 C C . ALA A 1 206 ? -14.93774 4.71367 25.52610 1.000 10.53904 551 ALA A C 1
ATOM 3250 O O . ALA A 1 206 ? -15.35430 3.55303 25.64138 1.000 11.58104 551 ALA A O 1
ATOM 3257 N N . VAL A 1 207 ? -15.05456 5.42127 24.40456 1.000 10.55092 552 VAL A N 1
ATOM 3258 C CA . VAL A 1 207 ? -15.60359 4.85962 23.17326 1.000 9.57122 552 VAL A CA 1
ATOM 3259 C C . VAL A 1 207 ? -14.45724 4.29972 22.33847 1.000 10.77510 552 VAL A C 1
ATOM 3260 O O . VAL A 1 207 ? -13.61144 5.04160 21.82753 1.000 12.06134 552 VAL A O 1
ATOM 3273 N N . SER A 1 208 ? -14.43159 2.98438 22.19231 1.000 9.62061 553 SER A N 1
ATOM 3274 C CA . SER A 1 208 ? -13.31750 2.29728 21.55724 1.000 9.67604 553 SER A CA 1
ATOM 3275 C C . SER A 1 208 ? -13.50046 2.04940 20.06876 1.000 8.32931 553 SER A C 1
ATOM 3276 O O . SER A 1 208 ? -12.49251 1.89931 19.36945 1.000 9.54098 553 SER A O 1
ATOM 3284 N N . TYR A 1 209 ? -14.73659 2.00337 19.57002 1.000 8.13570 554 TYR A N 1
ATOM 3285 C CA . TYR A 1 209 ? -14.97096 1.85450 18.13709 1.000 8.32292 554 TYR A CA 1
ATOM 3286 C C . TYR A 1 209 ? -16.19578 2.65321 17.72527 1.000 8.27688 554 TYR A C 1
ATOM 3287 O O . TYR A 1 209 ? -17.14710 2.80789 18.50670 1.000 9.15656 554 TYR A O 1
ATOM 3305 N N . VAL A 1 210 ? -16.17549 3.09817 16.46390 1.000 8.75256 555 VAL A N 1
ATOM 3306 C CA . VAL A 1 210 ? -17.32791 3.68470 15.77566 1.000 8.85971 555 VAL A CA 1
ATOM 3307 C C . VAL A 1 210 ? -17.39801 3.11549 14.35972 1.000 9.36553 555 VAL A C 1
ATOM 3308 O O . VAL A 1 210 ? -16.39503 3.08495 13.64188 1.000 10.73224 555 VAL A O 1
ATOM 3321 N N . LYS A 1 211 ? -18.59074 2.68654 13.94936 1.000 9.58340 556 LYS A N 1
ATOM 3322 C CA A LYS A 1 211 ? -18.78461 2.05047 12.65483 0.694 9.08500 556 LYS A CA 1
ATOM 3323 C CA B LYS A 1 211 ? -18.78082 2.06041 12.64900 0.306 9.56802 556 LYS A CA 1
ATOM 3324 C C . LYS A 1 211 ? -20.18576 2.38387 12.16154 1.000 9.54839 556 LYS A C 1
ATOM 3325 O O . LYS A 1 211 ? -21.13070 2.37262 12.94730 1.000 11.83296 556 LYS A O 1
ATOM 3362 N N . PHE A 1 212 ? -20.33426 2.62743 10.86343 1.000 8.58450 557 PHE A N 1
ATOM 3363 C CA . PHE A 1 212 ? -21.63309 2.98964 10.30958 1.000 9.17680 557 PHE A CA 1
ATOM 3364 C C . PHE A 1 212 ? -22.32870 1.78047 9.68203 1.000 10.40517 557 PHE A C 1
ATOM 3365 O O . PHE A 1 212 ? -21.73181 1.06454 8.86506 1.000 10.45619 557 PHE A O 1
ATOM 3382 N N . LEU A 1 213 ? -23.61566 1.60554 10.00502 1.000 9.95929 558 LEU A N 1
ATOM 3383 C CA . LEU A 1 213 ? -24.43804 0.61905 9.30976 1.000 10.50489 558 LEU A CA 1
ATOM 3384 C C . LEU A 1 213 ? -24.94308 1.14660 7.97556 1.000 10.35325 558 LEU A C 1
ATOM 3385 O O . LEU A 1 213 ? -25.24960 0.35825 7.07650 1.000 13.00003 558 LEU A O 1
ATOM 3401 N N . SER A 1 214 ? -25.08406 2.46560 7.85885 1.000 10.60071 559 SER A N 1
ATOM 3402 C CA . SER A 1 214 ? -25.65956 3.13885 6.69644 1.000 11.79086 559 SER A CA 1
ATOM 3403 C C . SER A 1 214 ? -25.31967 4.61453 6.83313 1.000 11.20914 559 SER A C 1
ATOM 3404 O O . SER A 1 214 ? -24.67108 5.02870 7.79493 1.000 11.20337 559 SER A O 1
ATOM 3412 N N . ASN A 1 215 ? -25.80424 5.41630 5.88750 1.000 10.30126 560 ASN A N 1
ATOM 3413 C CA . ASN A 1 215 ? -25.49430 6.84416 5.92168 1.000 11.23596 560 ASN A CA 1
ATOM 3414 C C . ASN A 1 215 ? -25.93967 7.49241 7.22467 1.000 10.90718 560 ASN A C 1
ATOM 3415 O O . ASN A 1 215 ? -25.30232 8.44172 7.69665 1.000 10.52776 560 ASN A O 1
ATOM 3426 N N . ASN A 1 216 ? -27.06768 7.04969 7.78102 1.000 11.02425 561 ASN A N 1
ATOM 3427 C CA . ASN A 1 216 ? -27.66432 7.72176 8.93145 1.000 11.40830 561 ASN A CA 1
ATOM 3428 C C . ASN A 1 216 ? -27.57411 6.93695 10.23791 1.000 11.50731 561 ASN A C 1
ATOM 3429 O O . ASN A 1 216 ? -28.00316 7.45169 11.28938 1.000 12.62396 561 ASN A O 1
ATOM 3440 N N . GLU A 1 217 ? -27.00748 5.73011 10.21731 1.000 10.34482 562 GLU A N 1
ATOM 3441 C CA . GLU A 1 217 ? -26.98219 4.83836 11.37401 1.000 9.89235 562 GLU A CA 1
ATOM 3442 C C . GLU A 1 217 ? -25.54333 4.60606 11.79511 1.000 10.23496 562 GLU A C 1
ATOM 3443 O O . GLU A 1 217 ? -24.75073 4.03549 11.03380 1.000 10.34689 562 GLU A O 1
ATOM 3455 N N . LEU A 1 218 ? -25.21588 5.03527 13.01168 1.000 10.96297 563 LEU A N 1
ATOM 3456 C CA . LEU A 1 218 ? -23.87507 4.89779 13.56764 1.000 10.65626 563 LEU A CA 1
ATOM 3457 C C . LEU A 1 218 ? -23.91257 3.98313 14.78053 1.000 10.24845 563 LEU A C 1
ATOM 3458 O O . LEU A 1 218 ? -24.78439 4.12498 15.63875 1.000 11.60929 563 LEU A O 1
ATOM 3474 N N . ALA A 1 219 ? -22.97168 3.04773 14.85694 1.000 9.24795 564 ALA A N 1
ATOM 3475 C CA . ALA A 1 219 ? -22.79593 2.19203 16.01471 1.000 10.06383 564 ALA A CA 1
ATOM 3476 C C . ALA A 1 219 ? -21.49562 2.52609 16.72636 1.000 9.38216 564 ALA A C 1
ATOM 3477 O O . ALA A 1 219 ? -20.51841 2.95630 16.11155 1.000 10.68603 564 ALA A O 1
ATOM 3484 N N . SER A 1 220 ? -21.47678 2.25659 18.02829 1.000 8.75930 565 SER A N 1
ATOM 3485 C CA . SER A 1 220 ? -20.27551 2.43451 18.82039 1.000 9.06963 565 SER A CA 1
ATOM 3486 C C . SER A 1 220 ? -20.12338 1.29791 19.82506 1.000 9.11679 565 SER A C 1
ATOM 3487 O O . SER A 1 220 ? -21.08658 0.63887 20.21207 1.000 9.39212 565 SER A O 1
ATOM 3495 N N . ALA A 1 221 ? -18.88781 1.11177 20.27120 1.000 8.66303 566 ALA A N 1
ATOM 3496 C CA . ALA A 1 221 ? -18.53883 0.18917 21.33958 1.000 8.91729 566 ALA A CA 1
ATOM 3497 C C . ALA A 1 221 ? -17.76194 0.95134 22.40338 1.000 8.34442 566 ALA A C 1
ATOM 3498 O O . ALA A 1 221 ? -17.06013 1.92448 22.10572 1.000 9.68676 566 ALA A O 1
ATOM 3505 N N . SER A 1 222 ? -17.85718 0.46759 23.64053 1.000 10.03983 567 SER A N 1
ATOM 3506 C CA . SER A 1 222 ? -17.25003 1.13838 24.77444 1.000 10.74884 567 SER A CA 1
ATOM 3507 C C . SER A 1 222 ? -16.88312 0.11161 25.83332 1.000 9.50682 567 SER A C 1
ATOM 3508 O O . SER A 1 222 ? -17.48792 -0.96078 25.92473 1.000 9.92285 567 SER A O 1
ATOM 3516 N N . THR A 1 223 ? -15.90582 0.46254 26.64801 1.000 9.75147 568 THR A N 1
ATOM 3517 C CA . THR A 1 223 ? -15.50934 -0.36423 27.78252 1.000 10.45718 568 THR A CA 1
ATOM 3518 C C . THR A 1 223 ? -16.48609 -0.25785 28.96635 1.000 10.71114 568 THR A C 1
ATOM 3519 O O . THR A 1 223 ? -16.15018 -0.60828 30.11180 1.000 11.83171 568 THR A O 1
ATOM 3530 N N . ASP A 1 224 ? -17.69969 0.22038 28.70598 1.000 12.01153 569 ASP A N 1
ATOM 3531 C CA . ASP A 1 224 ? -18.83086 0.07132 29.60820 1.000 11.23279 569 ASP A CA 1
ATOM 3532 C C . ASP A 1 224 ? -19.63931 -1.18336 29.30467 1.000 10.57467 569 ASP A C 1
ATOM 3533 O O . ASP A 1 224 ? -20.75515 -1.33486 29.81573 1.000 11.23542 569 ASP A O 1
ATOM 3542 N N . SER A 1 225 ? -19.07766 -2.09930 28.50980 1.000 10.65389 570 SER A N 1
ATOM 3543 C CA . SER A 1 225 ? -19.72334 -3.36154 28.14956 1.000 11.60043 570 SER A CA 1
ATOM 3544 C C . SER A 1 225 ? -21.02727 -3.14856 27.39261 1.000 11.51595 570 SER A C 1
ATOM 3545 O O . SER A 1 225 ? -21.97633 -3.92039 27.53398 1.000 12.94759 570 SER A O 1
ATOM 3553 N N . THR A 1 226 ? -21.10365 -2.10207 26.57412 1.000 10.59983 571 THR A N 1
ATOM 3554 C CA . THR A 1 226 ? -22.25897 -1.90931 25.71619 1.000 10.68841 571 THR A CA 1
ATOM 3555 C C . THR A 1 226 ? -21.81351 -1.58192 24.29499 1.000 10.32132 571 THR A C 1
ATOM 3556 O O . THR A 1 226 ? -20.71375 -1.05286 24.06548 1.000 10.51757 571 THR A O 1
ATOM 3567 N N . LEU A 1 227 ? -22.66629 -1.93443 23.32775 1.000 9.02327 572 LEU A N 1
ATOM 3568 C CA . LEU A 1 227 ? -22.68331 -1.26792 22.02961 1.000 8.25330 572 LEU A CA 1
ATOM 3569 C C . LEU A 1 227 ? -23.87758 -0.32562 22.02952 1.000 9.40717 572 LEU A C 1
ATOM 3570 O O . LEU A 1 227 ? -24.87480 -0.57621 22.70516 1.000 10.16617 572 LEU A O 1
ATOM 3586 N N . ARG A 1 228 ? -23.79393 0.73909 21.24078 1.000 9.37114 573 ARG A N 1
ATOM 3587 C CA . ARG A 1 228 ? -24.90734 1.66823 21.12263 1.000 9.24117 573 ARG A CA 1
ATOM 3588 C C . ARG A 1 228 ? -25.11079 2.04188 19.66604 1.000 9.84097 573 ARG A C 1
ATOM 3589 O O . ARG A 1 228 ? -24.16661 2.07193 18.87304 1.000 11.09435 573 ARG A O 1
ATOM 3610 N N . LEU A 1 229 ? -26.37153 2.30104 19.33370 1.000 9.47746 574 LEU A N 1
ATOM 3611 C CA . LEU A 1 229 ? -26.80376 2.68650 17.99384 1.000 9.81015 574 LEU A CA 1
ATOM 3612 C C . LEU A 1 229 ? -27.35941 4.10125 18.06395 1.000 9.47889 574 LEU A C 1
ATOM 3613 O O . LEU A 1 229 ? -28.08652 4.44267 19.00200 1.000 11.09733 574 LEU A O 1
ATOM 3629 N N . TRP A 1 230 ? -27.00421 4.91423 17.07410 1.000 9.77910 575 TRP A N 1
ATOM 3630 C CA . TRP A 1 230 ? -27.29421 6.33794 17.05097 1.000 9.27229 575 TRP A CA 1
ATOM 3631 C C . TRP A 1 230 ? -27.77245 6.74215 15.65890 1.000 9.81538 575 TRP A C 1
ATOM 3632 O O . TRP A 1 230 ? -27.36576 6.17208 14.63992 1.000 12.23862 575 TRP A O 1
ATOM 3653 N N . ASP A 1 231 ? -28.60804 7.77058 15.61921 1.000 10.30731 576 ASP A N 1
ATOM 3654 C CA . ASP A 1 231 ? -29.17113 8.32670 14.38615 1.000 10.86942 576 ASP A CA 1
ATOM 3655 C C . ASP A 1 231 ? -28.45193 9.64697 14.15838 1.000 10.26225 576 ASP A C 1
ATOM 3656 O O . ASP A 1 231 ? -28.61192 10.57773 14.94506 1.000 12.06641 576 ASP A O 1
ATOM 3665 N N . VAL A 1 232 ? -27.62173 9.70637 13.10930 1.000 10.20387 577 VAL A N 1
ATOM 3666 C CA . VAL A 1 232 ? -26.80750 10.89209 12.85449 1.000 12.79266 577 VAL A CA 1
ATOM 3667 C C . VAL A 1 232 ? -27.49134 11.86225 11.90841 1.000 14.29271 577 VAL A C 1
ATOM 3668 O O . VAL A 1 232 ? -26.88247 12.87495 11.53501 1.000 16.34915 577 VAL A O 1
ATOM 3681 N N . LYS A 1 233 ? -28.71080 11.56011 11.46404 1.000 14.56397 578 LYS A N 1
ATOM 3682 C CA . LYS A 1 233 ? -29.51755 12.53951 10.74644 1.000 17.34562 578 LYS A CA 1
ATOM 3683 C C . LYS A 1 233 ? -30.23914 13.45269 11.72529 1.000 18.01843 578 LYS A C 1
ATOM 3684 O O . LYS A 1 233 ? -30.20852 14.67920 11.58358 1.000 20.80686 578 LYS A O 1
ATOM 3703 N N . ASP A 1 234 ? -30.89479 12.86546 12.72306 1.000 17.09505 579 ASP A N 1
ATOM 3704 C CA . ASP A 1 234 ? -31.67011 13.61453 13.69920 1.000 17.88156 579 ASP A CA 1
ATOM 3705 C C . ASP A 1 234 ? -31.00873 13.69909 15.06486 1.000 16.04039 579 ASP A C 1
ATOM 3706 O O . ASP A 1 234 ? -31.57868 14.31768 15.97722 1.000 17.19399 579 ASP A O 1
ATOM 3715 N N . ASN A 1 235 ? -29.80259 13.14656 15.20539 1.000 13.24974 580 ASN A N 1
ATOM 3716 C CA . ASN A 1 235 ? -28.97370 13.26554 16.40530 1.000 12.34068 580 ASN A CA 1
ATOM 3717 C C . ASN A 1 235 ? -29.67002 12.69082 17.63856 1.000 12.39839 580 ASN A C 1
ATOM 3718 O O . ASN A 1 235 ? -29.82950 13.35907 18.67232 1.000 13.30788 580 ASN A O 1
ATOM 3729 N N . LEU A 1 236 ? -30.01675 11.41184 17.53627 1.000 11.68160 581 LEU A N 1
ATOM 3730 C CA . LEU A 1 236 ? -30.77989 10.73122 18.56766 1.000 12.38166 581 LEU A CA 1
ATOM 3731 C C . LEU A 1 236 ? -30.08893 9.45451 19.01226 1.000 12.13676 581 LEU A C 1
ATOM 3732 O O . LEU A 1 236 ? -29.51463 8.74126 18.18893 1.000 12.58839 581 LEU A O 1
ATOM 3748 N N . PRO A 1 237 ? -30.20109 9.11046 20.29784 1.000 11.81657 582 PRO A N 1
ATOM 3749 C CA . PRO A 1 237 ? -29.88655 7.74165 20.72367 1.000 12.10882 582 PRO A CA 1
ATOM 3750 C C . PRO A 1 237 ? -30.97203 6.81304 20.22488 1.000 12.52661 582 PRO A C 1
ATOM 3751 O O . PRO A 1 237 ? -32.14395 7.19007 20.18460 1.000 13.96181 582 PRO A O 1
ATOM 3762 N N . VAL A 1 238 ? -30.59119 5.60015 19.82700 1.000 11.42131 583 VAL A N 1
ATOM 3763 C CA . VAL A 1 238 ? -31.55157 4.61892 19.31951 1.000 11.42095 583 VAL A CA 1
ATOM 3764 C C . VAL A 1 238 ? -31.66933 3.42419 20.25396 1.000 12.84294 583 VAL A C 1
ATOM 3765 O O . VAL A 1 238 ? -32.75478 3.11890 20.73734 1.000 15.23887 583 VAL A O 1
ATOM 3778 N N . ARG A 1 239 ? -30.55715 2.72454 20.51018 1.000 11.46596 584 ARG A N 1
ATOM 3779 C CA . ARG A 1 239 ? -30.60562 1.44367 21.21096 1.000 12.40246 584 ARG A CA 1
ATOM 3780 C C . ARG A 1 239 ? -29.27060 1.15702 21.87441 1.000 11.83644 584 ARG A C 1
ATOM 3781 O O . ARG A 1 239 ? -28.23634 1.60370 21.40444 1.000 11.71097 584 ARG A O 1
ATOM 3802 N N . THR A 1 240 ? -29.31609 0.42616 22.98299 1.000 11.86117 585 THR A N 1
ATOM 3803 C CA . THR A 1 240 ? -28.13494 -0.07941 23.67565 1.000 11.32239 585 THR A CA 1
ATOM 3804 C C . THR A 1 240 ? -28.17632 -1.59812 23.67083 1.000 11.53891 585 THR A C 1
ATOM 3805 O O . THR A 1 240 ? -29.21975 -2.18504 23.98318 1.000 13.71986 585 THR A O 1
ATOM 3816 N N . PHE A 1 241 ? -27.03946 -2.21795 23.34398 1.000 10.51753 586 PHE A N 1
ATOM 3817 C CA . PHE A 1 241 ? -26.89956 -3.66348 23.20585 1.000 10.72368 586 PHE A CA 1
ATOM 3818 C C . PHE A 1 241 ? -26.01879 -4.16727 24.33905 1.000 9.81835 586 PHE A C 1
ATOM 3819 O O . PHE A 1 241 ? -24.94775 -3.59991 24.59711 1.000 11.00492 586 PHE A O 1
ATOM 3836 N N . ARG A 1 242 ? -26.45704 -5.24633 24.98581 1.000 10.35234 587 ARG A N 1
ATOM 3837 C CA A ARG A 1 242 ? -25.76521 -5.77931 26.14739 0.161 10.45863 587 ARG A CA 1
ATOM 3838 C CA B ARG A 1 242 ? -25.76395 -5.77876 26.14820 0.839 10.39611 587 ARG A CA 1
ATOM 3839 C C . ARG A 1 242 ? -25.72842 -7.29895 26.10016 1.000 10.12471 587 ARG A C 1
ATOM 3840 O O . ARG A 1 242 ? -26.63553 -7.94115 25.56112 1.000 11.50727 587 ARG A O 1
ATOM 3881 N N . GLY A 1 243 ? -24.68427 -7.86393 26.71955 1.000 10.53774 588 GLY A N 1
ATOM 3882 C CA . GLY A 1 243 ? -24.50972 -9.30311 26.86867 1.000 11.00175 588 GLY A CA 1
ATOM 3883 C C . GLY A 1 243 ? -23.05045 -9.71718 26.98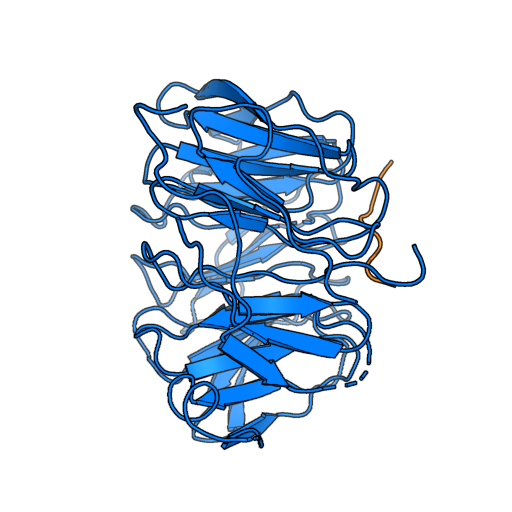550 1.000 11.77426 588 GLY A C 1
ATOM 3884 O O . GLY A 1 243 ? -22.70644 -10.61981 27.76283 1.000 13.83814 588 GLY A O 1
ATOM 3888 N N . HIS A 1 244 ? -22.19513 -9.05669 26.21266 1.000 10.73363 589 HIS A N 1
ATOM 3889 C CA . HIS A 1 244 ? -20.77234 -9.32282 26.16275 1.000 11.11645 589 HIS A CA 1
ATOM 3890 C C . HIS A 1 244 ? -20.07513 -8.63199 27.33505 1.000 10.62498 589 HIS A C 1
ATOM 3891 O O . HIS A 1 244 ? -20.64499 -7.78666 28.02681 1.000 12.39622 589 HIS A O 1
ATOM 3905 N N . THR A 1 245 ? -18.82534 -9.02630 27.57642 1.000 11.04946 590 THR A N 1
ATOM 3906 C CA . THR A 1 245 ? -17.99091 -8.42563 28.60957 1.000 11.45323 590 THR A CA 1
ATOM 3907 C C . THR A 1 245 ? -16.88377 -7.62426 27.93406 1.000 10.70517 590 THR A C 1
ATOM 3908 O O . THR A 1 245 ? -16.03730 -8.18576 27.22431 1.000 11.07682 590 THR A O 1
ATOM 3919 N N . ASN A 1 246 ? -16.87395 -6.31615 28.17388 1.000 10.47543 591 ASN A N 1
ATOM 3920 C CA . ASN A 1 246 ? -15.82666 -5.46081 27.61545 1.000 10.63754 591 ASN A CA 1
ATOM 3921 C C . ASN A 1 246 ? -15.61403 -4.30557 28.58898 1.000 11.87013 591 ASN A C 1
ATOM 3922 O O . ASN A 1 246 ? -16.24294 -3.26002 28.46171 1.000 12.90964 591 ASN A O 1
ATOM 3933 N N . GLU A 1 247 ? -14.72539 -4.52254 29.55488 1.000 12.35112 592 GLU A N 1
ATOM 3934 C CA . GLU A 1 247 ? -14.41055 -3.53092 30.57932 1.000 13.82451 592 GLU A CA 1
ATOM 3935 C C . GLU A 1 247 ? -12.99672 -2.96354 30.47209 1.000 12.44432 592 GLU A C 1
ATOM 3936 O O . GLU A 1 247 ? -12.65712 -2.02266 31.21103 1.000 15.29569 592 GLU A O 1
ATOM 3948 N N . LYS A 1 248 ? -12.18855 -3.45093 29.53591 1.000 12.25192 593 LYS A N 1
ATOM 3949 C CA . LYS A 1 248 ? -10.76102 -3.14860 29.52103 1.000 15.15756 593 LYS A CA 1
ATOM 3950 C C . LYS A 1 248 ? -10.14704 -3.00541 28.13363 1.000 13.34114 593 LYS A C 1
ATOM 3951 O O . LYS A 1 248 ? -9.46730 -2.01030 27.86111 1.000 13.68936 593 LYS A O 1
ATOM 3970 N N . ASN A 1 249 ? -10.35902 -3.98193 27.26977 1.000 12.01002 594 ASN A N 1
ATOM 3971 C CA . ASN A 1 249 ? -9.58267 -4.12221 26.04853 1.000 10.90188 594 ASN A CA 1
ATOM 3972 C C . ASN A 1 249 ? -10.29988 -3.59122 24.81307 1.000 9.95449 594 ASN A C 1
ATOM 3973 O O . ASN A 1 249 ? -11.51302 -3.37474 24.80046 1.000 10.33956 594 ASN A O 1
ATOM 3984 N N . PHE A 1 250 ? -9.51583 -3.37560 23.75638 1.000 9.59195 595 PHE A N 1
ATOM 3985 C CA . PHE A 1 250 ? -10.05641 -3.24199 22.40019 1.000 9.05441 595 PHE A CA 1
ATOM 3986 C C . PHE A 1 250 ? -10.45243 -4.64199 21.92269 1.000 9.91348 595 PHE A C 1
ATOM 3987 O O . PHE A 1 250 ? -9.57941 -5.48185 21.68629 1.000 11.23609 595 PHE A O 1
ATOM 4004 N N . VAL A 1 251 ? -11.75257 -4.90928 21.79002 1.000 9.41212 596 VAL A N 1
ATOM 4005 C CA . VAL A 1 251 ? -12.23823 -6.25049 21.46375 1.000 9.42738 596 VAL A CA 1
ATOM 4006 C C . VAL A 1 251 ? -12.86312 -6.35796 20.08304 1.000 9.33723 596 VAL A C 1
ATOM 4007 O O . VAL A 1 251 ? -13.33637 -7.44750 19.71570 1.000 11.37197 596 VAL A O 1
ATOM 4020 N N . GLY A 1 252 ? -12.93309 -5.26971 19.33015 1.000 9.67515 597 GLY A N 1
ATOM 4021 C CA . GLY A 1 252 ? -13.43116 -5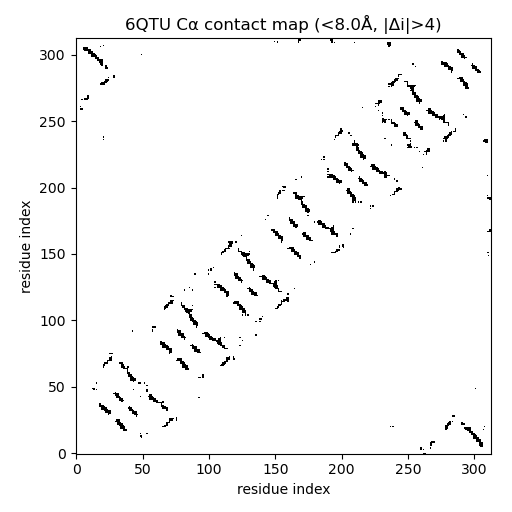.28666 17.97024 1.000 9.94812 597 GLY A CA 1
ATOM 4022 C C . GLY A 1 252 ? -14.91798 -4.98923 17.83662 1.000 9.45668 597 GLY A C 1
ATOM 4023 O O . GLY A 1 252 ? -15.72922 -5.42984 18.65814 1.000 11.26515 597 GLY A O 1
ATOM 4027 N N . LEU A 1 253 ? -15.27262 -4.23344 16.81044 1.000 9.46136 598 LEU A N 1
ATOM 4028 C CA . LEU A 1 253 ? -16.65115 -3.98705 16.42864 1.000 9.27416 598 LEU A CA 1
ATOM 4029 C C . LEU A 1 253 ? -16.73103 -3.99328 14.91257 1.000 8.85921 598 LEU A C 1
ATOM 4030 O O . LEU A 1 253 ? -15.90836 -3.35904 14.23630 1.000 9.38385 598 LEU A O 1
ATOM 4046 N N . THR A 1 254 ? -17.73801 -4.67595 14.37753 1.000 8.45072 599 THR A N 1
ATOM 4047 C CA . THR A 1 254 ? -17.99348 -4.63864 12.95099 1.000 7.92726 599 THR A CA 1
ATOM 4048 C C . THR A 1 254 ? -19.49176 -4.63893 12.74406 1.000 7.79776 599 THR A C 1
ATOM 4049 O O . THR A 1 254 ? -20.22817 -5.32270 13.45803 1.000 8.92955 599 THR A O 1
ATOM 4060 N N . VAL A 1 255 ? -19.94933 -3.88483 11.75213 1.000 8.78890 600 VAL A N 1
ATOM 4061 C CA . VAL A 1 255 ? -21.37698 -3.78979 11.48663 1.000 9.44952 600 VAL A CA 1
ATOM 4062 C C . VAL A 1 255 ? -21.63107 -3.89328 9.98988 1.000 9.55639 600 VAL A C 1
ATOM 4063 O O . VAL A 1 255 ? -20.76504 -3.59778 9.16851 1.000 11.55274 600 VAL A O 1
ATOM 4076 N N . ASN A 1 256 ? -22.84692 -4.30020 9.63948 1.000 10.02858 601 ASN A N 1
ATOM 4077 C CA . ASN A 1 256 ? -23.32926 -4.20919 8.26192 1.000 10.35828 601 ASN A CA 1
ATOM 4078 C C . ASN A 1 256 ? -24.73886 -3.61819 8.32746 1.000 11.59951 601 ASN A C 1
ATOM 4079 O O . ASN A 1 256 ? -25.12050 -2.93578 9.28859 1.000 13.48656 601 ASN A O 1
ATOM 4090 N N . SER A 1 257 ? -25.52225 -3.81681 7.27017 1.000 12.82593 602 SER A N 1
ATOM 4091 C CA A SER A 1 257 ? -26.80957 -3.13750 7.18809 0.485 13.02566 602 SER A CA 1
ATOM 4092 C CA B SER A 1 257 ? -26.81818 -3.15563 7.17659 0.515 12.69894 602 SER A CA 1
ATOM 4093 C C . SER A 1 257 ? -27.75500 -3.55751 8.30050 1.000 12.70620 602 SER A C 1
ATOM 4094 O O . SER A 1 257 ? -28.61415 -2.76271 8.69744 1.000 14.79566 602 SER A O 1
ATOM 4109 N N . GLU A 1 258 ? -27.60974 -4.77651 8.82370 1.000 11.73008 603 GLU A N 1
ATOM 4110 C CA . GLU A 1 258 ? -28.54410 -5.30338 9.79717 1.000 13.26182 603 GLU A CA 1
ATOM 4111 C C . GLU A 1 258 ? -27.93621 -5.77193 11.10984 1.000 11.31377 603 GLU A C 1
ATOM 4112 O O . GLU A 1 258 ? -28.67342 -5.85362 12.10022 1.000 12.83315 603 GLU A O 1
ATOM 4124 N N . TYR A 1 259 ? -26.65653 -6.13465 11.13501 1.000 10.31709 604 TYR A N 1
ATOM 4125 C CA . TYR A 1 259 ? -26.05773 -6.79495 12.27949 1.000 9.88642 604 TYR A CA 1
ATOM 4126 C C . TYR A 1 259 ? -24.85247 -6.04873 12.82516 1.000 10.31172 604 TYR A C 1
ATOM 4127 O O . TYR A 1 259 ? -24.11420 -5.38584 12.09388 1.000 11.60062 604 TYR A O 1
ATOM 4145 N N . LEU A 1 260 ? -24.65457 -6.22095 14.12732 1.000 10.38398 605 LEU A N 1
ATOM 4146 C CA . LEU A 1 260 ? -23.46747 -5.75874 14.82091 1.000 10.31181 605 LEU A CA 1
ATOM 4147 C C . LEU A 1 260 ? -22.78917 -6.98800 15.39935 1.000 10.81885 605 LEU A C 1
ATOM 4148 O O . LEU A 1 260 ? -23.45654 -7.88507 15.92363 1.000 12.37196 605 LEU A O 1
ATOM 4164 N N . ALA A 1 261 ? -21.47406 -7.04673 15.30188 1.000 9.85450 606 ALA A N 1
ATOM 4165 C CA . ALA A 1 261 ? -20.71261 -8.08367 15.97112 1.000 9.00388 606 ALA A CA 1
ATOM 4166 C C . ALA A 1 261 ? -19.57280 -7.44757 16.74774 1.000 8.25225 606 ALA A C 1
ATOM 4167 O O . ALA A 1 261 ? -18.97875 -6.45268 16.32196 1.000 9.67026 606 ALA A O 1
ATOM 4174 N N . CYS A 1 262 ? -19.25579 -8.04993 17.89460 1.000 8.86817 607 CYS A N 1
ATOM 4175 C CA . CYS A 1 262 ? -18.17305 -7.53232 18.72297 1.000 8.48093 607 CYS A CA 1
ATOM 4176 C C . CYS A 1 262 ? -17.50843 -8.67833 19.46110 1.000 8.91982 607 CYS A C 1
ATOM 4177 O O . CYS A 1 262 ? -18.06770 -9.76570 19.59089 1.000 10.23735 607 CYS A O 1
ATOM 4185 N N . GLY A 1 263 ? -16.29000 -8.42157 19.92125 1.000 9.16844 608 GLY A N 1
ATOM 4186 C CA . GLY A 1 263 ? -15.59451 -9.36054 20.77294 1.000 9.65267 608 GLY A CA 1
ATOM 4187 C C . GLY A 1 263 ? -15.99992 -9.22412 22.23542 1.000 8.46497 608 GLY A C 1
ATOM 4188 O O . GLY A 1 263 ? -16.85901 -8.42352 22.61839 1.000 10.08869 608 GLY A O 1
ATOM 4192 N N . SER A 1 264 ? -15.34271 -10.02803 23.06077 1.000 9.91899 609 SER A N 1
ATOM 4193 C CA A SER A 1 264 ? -15.56468 -10.01238 24.49043 0.190 10.07340 609 SER A CA 1
ATOM 4194 C CA B SER A 1 264 ? -15.58432 -10.05952 24.49465 0.810 10.44541 609 SER A CA 1
ATOM 4195 C C . SER A 1 264 ? -14.31798 -10.54179 25.18436 1.000 9.82000 609 SER A C 1
ATOM 4196 O O . SER A 1 264 ? -13.53248 -11.30054 24.60551 1.000 11.06586 609 SER A O 1
ATOM 4211 N N . GLU A 1 265 ? -14.14064 -10.11013 26.43735 1.000 10.26078 610 GLU A N 1
ATOM 4212 C CA . GLU A 1 265 ? -13.04409 -10.54179 27.29689 1.000 10.72268 610 GLU A CA 1
ATOM 4213 C C . GLU A 1 265 ? -13.25378 -11.94063 27.84065 1.000 11.37072 610 GLU A C 1
ATOM 4214 O O . GLU A 1 265 ? -12.36694 -12.46354 28.51895 1.000 14.06118 610 GLU A O 1
ATOM 4226 N N . THR A 1 266 ? -14.35737 -12.57132 27.47436 1.000 12.61505 611 THR A N 1
ATOM 4227 C CA . THR A 1 266 ? -14.59125 -13.97776 27.74456 1.000 13.69867 611 THR A CA 1
ATOM 4228 C C . THR A 1 266 ? -14.18984 -14.87597 26.58105 1.000 13.82045 611 THR A C 1
ATOM 4229 O O . THR A 1 266 ? -14.57010 -16.05880 26.57518 1.000 13.20498 611 THR A O 1
ATOM 4240 N N . ASN A 1 267 ? -13.45851 -14.34450 25.59297 1.000 11.64421 612 ASN A N 1
ATOM 4241 C CA . ASN A 1 267 ? -13.01922 -15.12621 24.43620 1.000 12.07821 612 ASN A CA 1
ATOM 4242 C C . ASN A 1 267 ? -14.20666 -15.64844 23.64270 1.000 11.18897 612 ASN A C 1
ATOM 4243 O O . ASN A 1 267 ? -14.18064 -16.75712 23.11601 1.000 13.30695 612 ASN A O 1
ATOM 4254 N N . GLU A 1 268 ? -15.23662 -14.81765 23.53762 1.000 10.36588 613 GLU A N 1
ATOM 4255 C CA . GLU A 1 268 ? -16.43694 -15.10407 22.77569 1.000 10.84391 613 GLU A CA 1
ATOM 4256 C C . GLU A 1 268 ? -16.73526 -13.97130 21.80110 1.000 9.71576 613 GLU A C 1
ATOM 4257 O O . GLU A 1 268 ? -16.55608 -12.79789 22.12531 1.000 11.36691 613 GLU A O 1
ATOM 4269 N N . VAL A 1 269 ? -17.20964 -14.32056 20.61600 1.000 9.70811 614 VAL A N 1
ATOM 4270 C CA A VAL A 1 269 ? -17.74376 -13.36100 19.65046 0.982 9.16511 614 VAL A CA 1
ATOM 4271 C CA B VAL A 1 269 ? -17.74144 -13.32834 19.68962 0.018 9.65251 614 VAL A CA 1
ATOM 4272 C C . VAL A 1 269 ? -19.25261 -13.27885 19.85292 1.000 8.89321 614 VAL A C 1
ATOM 4273 O O . VAL A 1 269 ? -19.92169 -14.31759 19.94271 1.000 10.91074 614 VAL A O 1
ATOM 4298 N N . TYR A 1 270 ? -19.79433 -12.06165 19.86036 1.000 9.08216 615 TYR A N 1
ATOM 4299 C CA . TYR A 1 270 ? -21.21733 -11.80552 20.00509 1.000 9.80206 615 TYR A CA 1
ATOM 4300 C C . TYR A 1 270 ? -21.77626 -11.20057 18.72234 1.000 9.72446 615 TYR A C 1
ATOM 4301 O O . TYR A 1 270 ? -21.14505 -10.33878 18.10195 1.000 10.13837 615 TYR A O 1
ATOM 4319 N N . VAL A 1 271 ? -23.00537 -11.59167 18.37735 1.000 8.75027 616 VAL A N 1
ATOM 4320 C CA . VAL A 1 271 ? -23.74365 -10.99048 17.27531 1.000 8.74784 616 VAL A CA 1
ATOM 4321 C C . VAL A 1 271 ? -25.08392 -10.46647 17.76461 1.000 8.73921 616 VAL A C 1
ATOM 4322 O O . VAL A 1 271 ? -25.83266 -11.18648 18.43365 1.000 9.29282 616 VAL A O 1
ATOM 4335 N N . TYR A 1 272 ? -25.38525 -9.22280 17.39077 1.000 9.17968 617 TYR A N 1
ATOM 4336 C CA . TYR A 1 272 ? -26.66089 -8.58227 17.65600 1.000 9.19698 617 TYR A CA 1
ATOM 4337 C C . TYR A 1 272 ? -27.31890 -8.21145 16.33188 1.000 10.47187 617 TYR A C 1
ATOM 4338 O O . TYR A 1 272 ? -26.64749 -7.75607 15.39767 1.000 10.54756 617 TYR A O 1
ATOM 4356 N N . HIS A 1 273 ? -28.62733 -8.43612 16.23361 1.000 10.70613 618 HIS A N 1
ATOM 4357 C CA . HIS A 1 273 ? -29.41507 -7.77260 15.20954 1.000 10.68037 618 HIS A CA 1
ATOM 4358 C C . HIS A 1 273 ? -29.70221 -6.35828 15.68669 1.000 10.43783 618 HIS A C 1
ATOM 4359 O O . HIS A 1 273 ? -29.98155 -6.13991 16.86495 1.000 10.92092 618 HIS A O 1
ATOM 4373 N N . LYS A 1 274 ? -29.63893 -5.38828 14.76910 1.000 10.98858 619 LYS A N 1
ATOM 4374 C CA . LYS A 1 274 ? -29.73298 -3.98623 15.17791 1.000 11.46294 619 LYS A CA 1
ATOM 4375 C C . LYS A 1 274 ? -31.04697 -3.62562 15.86819 1.000 12.81565 619 LYS A C 1
ATOM 4376 O O . LYS A 1 274 ? -31.09773 -2.60762 16.55813 1.000 12.48562 619 LYS A O 1
ATOM 4395 N N . GLU A 1 275 ? -32.09886 -4.42226 15.73444 1.000 12.31250 620 GLU A N 1
ATOM 4396 C CA A GLU A 1 275 ? -33.39317 -4.14279 16.34629 0.827 12.85403 620 GLU A CA 1
ATOM 4397 C CA B GLU A 1 275 ? -33.35656 -4.07828 16.38698 0.173 13.56463 620 GLU A CA 1
ATOM 4398 C C . GLU A 1 275 ? -33.58257 -4.80054 17.70932 1.000 14.07634 620 GLU A C 1
ATOM 4399 O O . GLU A 1 275 ? -34.61048 -4.56565 18.35570 1.000 17.03903 620 GLU A O 1
ATOM 4422 N N A ILE A 1 276 ? -32.61170 -5.57953 18.18116 0.478 13.91624 621 ILE A N 1
ATOM 4423 N N B ILE A 1 276 ? -32.63745 -5.62844 18.14449 0.522 13.96942 621 ILE A N 1
ATOM 4424 C CA A ILE A 1 276 ? -32.78372 -6.43037 19.35609 0.478 13.82132 621 ILE A CA 1
ATOM 4425 C CA B ILE A 1 276 ? -32.77616 -6.42811 19.35779 0.522 14.04180 621 ILE A CA 1
ATOM 4426 C C A ILE A 1 276 ? -31.61553 -6.23382 20.31555 0.478 12.74327 621 ILE A C 1
ATOM 4427 C C B ILE A 1 276 ? -31.61677 -6.12837 20.29634 0.522 13.30681 621 ILE A C 1
ATOM 4428 O O A ILE A 1 276 ? -30.45685 -6.43106 19.93824 0.478 12.20227 621 ILE A O 1
ATOM 4429 O O B ILE A 1 276 ? -30.45610 -6.13981 19.87862 0.522 13.33835 621 ILE A O 1
ATOM 4460 N N . THR A 1 277 ? -31.92880 -5.90986 21.57654 1.000 12.55689 622 THR A N 1
ATOM 4461 C CA . THR A 1 277 ? -30.91138 -5.44396 22.50951 1.000 12.70454 622 THR A CA 1
ATOM 4462 C C . THR A 1 277 ? -30.02710 -6.54336 23.08478 1.000 13.01923 622 THR A C 1
ATOM 4463 O O . THR A 1 277 ? -28.96875 -6.22922 23.63054 1.000 15.97359 622 THR A O 1
ATOM 4475 N N . ARG A 1 278 ? -30.44392 -7.79400 23.02786 1.000 12.67273 623 ARG A N 1
ATOM 4476 C CA . ARG A 1 278 ? -29.64396 -8.89491 23.53545 1.000 13.15728 623 ARG A CA 1
ATOM 4477 C C . ARG A 1 278 ? -29.23727 -9.81941 22.39068 1.000 11.49992 623 ARG A C 1
ATOM 4478 O O . ARG A 1 278 ? -29.84600 -9.79160 21.31791 1.000 11.93134 623 ARG A O 1
ATOM 4499 N N . PRO A 1 279 ? -28.17270 -10.60071 22.55794 1.000 11.92691 624 PRO A N 1
ATOM 4500 C CA . PRO A 1 279 ? -27.53056 -11.21147 21.39232 1.000 10.60304 624 PRO A CA 1
ATOM 4501 C C . PRO A 1 279 ? -28.42213 -12.20269 20.66267 1.000 10.60121 624 PRO A C 1
ATOM 4502 O O . PRO A 1 279 ? -29.19178 -12.93805 21.27021 1.000 12.27942 624 PRO A O 1
ATOM 4513 N N . VAL A 1 280 ? -28.29281 -12.23282 19.33630 1.000 10.71371 625 VAL A N 1
ATOM 4514 C CA A VAL A 1 280 ? -28.93713 -13.32829 18.64325 0.470 11.76502 625 VAL A CA 1
ATOM 4515 C CA B VAL A 1 280 ? -28.84325 -13.30183 18.50065 0.530 11.27591 625 VAL A CA 1
ATOM 4516 C C . VAL A 1 280 ? -28.10007 -14.60303 18.74680 1.000 10.50638 625 VAL A C 1
ATOM 4517 O O . VAL A 1 280 ? -28.68053 -15.68543 18.77529 1.000 12.55161 625 VAL A O 1
ATOM 4542 N N . THR A 1 281 ? -26.77249 -14.51256 18.85238 1.000 10.81693 626 THR A N 1
ATOM 4543 C CA . THR A 1 281 ? -25.93946 -15.67705 19.08176 1.000 10.91571 626 THR A CA 1
ATOM 4544 C C . THR A 1 281 ? -24.56267 -15.23395 19.55209 1.000 11.12174 626 THR A C 1
ATOM 4545 O O . THR A 1 281 ? -24.23554 -14.04438 19.57560 1.000 10.99834 626 THR A O 1
ATOM 4556 N N . SER A 1 282 ? -23.76592 -16.22592 19.93734 1.000 12.20686 627 SER A N 1
ATOM 4557 C CA . SER A 1 282 ? -22.39379 -16.02266 20.37501 1.000 12.47931 627 SER A CA 1
ATOM 4558 C C . SER A 1 282 ? -21.62219 -17.29140 20.05887 1.000 11.84605 627 SER A C 1
ATOM 4559 O O . SER A 1 282 ? -22.20727 -18.35739 19.82413 1.000 12.89994 627 SER A O 1
ATOM 4567 N N . HIS A 1 283 ? -20.29742 -17.15718 20.04838 1.000 10.94719 628 HIS A N 1
ATOM 4568 C CA . HIS A 1 283 ? -19.40944 -18.26879 19.74159 1.000 10.85720 628 HIS A CA 1
ATOM 4569 C C . HIS A 1 283 ? -18.21437 -18.22736 20.68300 1.000 10.74295 628 HIS A C 1
ATOM 4570 O O . HIS A 1 283 ? -17.52230 -17.20577 20.75825 1.000 12.12825 628 HIS A O 1
ATOM 4584 N N . ARG A 1 284 ? -17.95546 -19.34197 21.37096 1.000 11.73685 629 ARG A N 1
ATOM 4585 C CA . ARG A 1 284 ? -16.77727 -19.45875 22.22018 1.000 13.79246 629 ARG A CA 1
ATOM 4586 C C . ARG A 1 284 ? -15.60105 -19.83937 21.33058 1.000 14.31482 629 ARG A C 1
ATOM 4587 O O . ARG A 1 284 ? -15.64259 -20.87326 20.64846 1.000 14.89675 629 ARG A O 1
ATOM 4608 N N . PHE A 1 285 ? -14.54893 -19.01744 21.34098 1.000 13.96986 630 PHE A N 1
ATOM 4609 C CA . PHE A 1 285 ? -13.44395 -19.22596 20.41555 1.000 16.48227 630 PHE A CA 1
ATOM 4610 C C . PHE A 1 285 ? -12.64235 -20.46069 20.76317 1.000 20.62937 630 PHE A C 1
ATOM 4611 O O . PHE A 1 285 ? -12.11598 -21.11275 19.86133 1.000 23.11094 630 PHE A O 1
ATOM 4628 N N . GLY A 1 286 ? -12.52358 -20.78395 22.04646 1.000 22.38971 631 GLY A N 1
ATOM 4629 C CA . GLY A 1 286 ? -11.66232 -21.86917 22.48054 1.000 25.98056 631 GLY A CA 1
ATOM 4630 C C . GLY A 1 286 ? -10.21963 -21.47047 22.75574 1.000 28.94994 631 GLY A C 1
ATOM 4631 O O . GLY A 1 286 ? -9.67363 -20.53180 22.15528 1.000 30.39067 631 GLY A O 1
ATOM 4635 N N . GLY A 1 298 ? -10.91197 -14.16049 29.25455 1.000 51.42085 643 GLY A N 1
ATOM 4636 C CA . GLY A 1 298 ? -10.46430 -14.46216 30.60353 1.000 50.71336 643 GLY A CA 1
ATOM 4637 C C . GLY A 1 298 ? -8.96382 -14.66433 30.62914 1.000 49.51488 643 GLY A C 1
ATOM 4638 O O . GLY A 1 298 ? -8.21521 -13.84083 31.15436 1.000 51.18270 643 GLY A O 1
ATOM 4641 N N . SER A 1 299 ? -8.52203 -15.79029 30.07545 1.000 45.75311 644 SER A N 1
ATOM 4642 C CA . SER A 1 299 ? -7.13932 -15.90345 29.64704 1.000 40.83708 644 SER A CA 1
ATOM 4643 C C . SER A 1 299 ? -6.94016 -15.30212 28.26054 1.000 34.54882 644 SER A C 1
ATOM 4644 O O . SER A 1 299 ? -5.81397 -14.91549 27.91918 1.000 35.60485 644 SER A O 1
ATOM 4652 N N . TYR A 1 300 ? -8.01101 -15.19923 27.46720 1.000 25.33089 645 TYR A N 1
ATOM 4653 C CA . TYR A 1 300 ? -7.92669 -14.63636 26.12276 1.000 21.49596 645 TYR A CA 1
ATOM 4654 C C . TYR A 1 300 ? -9.10607 -13.71246 25.86728 1.000 17.91311 645 TYR A C 1
ATOM 4655 O O . TYR A 1 300 ? -10.16162 -13.83239 26.48877 1.000 17.43997 645 TYR A O 1
ATOM 4673 N N . PHE A 1 301 ? -8.92390 -12.78893 24.92013 1.000 14.46230 646 PHE A N 1
ATOM 4674 C CA . PHE A 1 301 ? -10.00383 -11.91395 24.49300 1.000 12.56312 646 PHE A CA 1
ATOM 4675 C C . PHE A 1 301 ? -10.05735 -11.87314 22.97143 1.000 10.95219 646 PHE A C 1
ATOM 4676 O O . PHE A 1 301 ? -9.03882 -11.99805 22.29462 1.000 13.21213 646 PHE A O 1
ATOM 4693 N N . ILE A 1 302 ? -11.27322 -11.77971 22.43257 1.000 10.03472 647 ILE A N 1
ATOM 4694 C CA . ILE A 1 302 ? -11.42333 -11.48050 21.01925 1.000 10.63890 647 ILE A CA 1
ATOM 4695 C C . ILE A 1 302 ? -10.84823 -10.09101 20.80042 1.000 10.95638 647 ILE A C 1
ATOM 4696 O O . ILE A 1 302 ? -11.08949 -9.17260 21.58718 1.000 12.18182 647 ILE A O 1
ATOM 4712 N N . SER A 1 303 ? -10.12235 -9.91138 19.71189 1.000 9.66367 648 SER A N 1
ATOM 4713 C CA . SER A 1 303 ? -9.41007 -8.66278 19.47828 1.000 10.13411 648 SER A CA 1
ATOM 4714 C C . SER A 1 303 ? -9.71741 -8.00043 18.14488 1.000 9.22883 648 SER A C 1
ATOM 4715 O O . SER A 1 303 ? -9.41235 -6.80834 17.99233 1.000 11.31212 648 SER A O 1
ATOM 4723 N N . ALA A 1 304 ? -10.36200 -8.68915 17.20764 1.000 8.99755 649 ALA A N 1
ATOM 4724 C CA . ALA A 1 304 ? -10.68803 -8.06835 15.93181 1.000 9.95418 649 ALA A CA 1
ATOM 4725 C C . ALA A 1 304 ? -11.79543 -8.84925 15.25682 1.000 9.96942 649 ALA A C 1
ATOM 4726 O O . ALA A 1 304 ? -11.82277 -10.07503 15.33097 1.000 9.91545 649 ALA A O 1
ATOM 4733 N N . VAL A 1 305 ? -12.69475 -8.12313 14.58575 1.000 9.53624 650 VAL A N 1
ATOM 4734 C CA . VAL A 1 305 ? -13.79913 -8.74406 13.85733 1.000 9.55019 650 VAL A CA 1
ATOM 4735 C C . VAL A 1 305 ? -14.08783 -7.93745 12.59602 1.000 9.79589 650 VAL A C 1
ATOM 4736 O O . VAL A 1 305 ? -13.86690 -6.72510 12.56833 1.000 10.56121 650 VAL A O 1
ATOM 4749 N N . CYS A 1 306 ? -14.61317 -8.59608 11.55641 1.000 9.00160 651 CYS A N 1
ATOM 4750 C CA A CYS A 1 306 ? -14.94286 -7.89532 10.30667 0.936 9.42567 651 CYS A CA 1
ATOM 4751 C CA B CYS A 1 306 ? -15.01248 -7.86626 10.35451 0.064 8.90779 651 CYS A CA 1
ATOM 4752 C C . CYS A 1 306 ? -15.95869 -8.68842 9.49436 1.000 8.70284 651 CYS A C 1
ATOM 4753 O O . CYS A 1 306 ? -15.64051 -9.78768 9.03453 1.000 10.10804 651 CYS A O 1
ATOM 4768 N N . TRP A 1 307 ? -17.13988 -8.13807 9.26627 1.000 9.67952 652 TRP A N 1
ATOM 4769 C CA . TRP A 1 307 ? -18.09626 -8.77589 8.37258 1.000 9.68930 652 TRP A CA 1
ATOM 4770 C C . TRP A 1 307 ? -17.56811 -8.76137 6.93965 1.000 9.03893 652 TRP A C 1
ATOM 4771 O O . TRP A 1 307 ? -16.85013 -7.84129 6.51058 1.000 9.57375 652 TRP A O 1
ATOM 4792 N N . LYS A 1 308 ? -17.94936 -9.79525 6.18673 1.000 8.75752 653 LYS A N 1
ATOM 4793 C CA . LYS A 1 308 ? -17.78550 -9.82079 4.72789 1.000 9.33474 653 LYS A CA 1
ATOM 4794 C C . LYS A 1 308 ? -18.99485 -9.10089 4.13338 1.000 10.68631 653 LYS A C 1
ATOM 4795 O O . LYS A 1 308 ? -20.01448 -9.70007 3.79858 1.000 11.04429 653 LYS A O 1
ATOM 4814 N N . SER A 1 309 ? -18.89607 -7.77606 4.08662 1.000 12.13317 654 SER A N 1
ATOM 4815 C CA . SER A 1 309 ? -19.95703 -6.88828 3.57513 1.000 12.38293 654 SER A CA 1
ATOM 4816 C C . SER A 1 309 ? -21.29430 -7.22015 4.24001 1.000 12.65653 654 SER A C 1
ATOM 4817 O O . SER A 1 309 ? -21.34438 -7.35592 5.46365 1.000 13.97579 654 SER A O 1
ATOM 4825 N N . ASP A 1 310 ? -22.39504 -7.33304 3.50032 1.000 13.27626 655 ASP A N 1
ATOM 4826 C CA A ASP A 1 310 ? -23.70169 -7.56632 4.10767 0.464 14.18336 655 ASP A CA 1
ATOM 4827 C CA B ASP A 1 310 ? -23.72080 -7.56722 4.06252 0.536 15.03793 655 ASP A CA 1
ATOM 4828 C C . ASP A 1 310 ? -24.06333 -9.04788 4.21285 1.000 15.45224 655 ASP A C 1
ATOM 4829 O O . ASP A 1 310 ? -25.22730 -9.38336 4.49143 1.000 18.32357 655 ASP A O 1
ATOM 4846 N N . SER A 1 311 ? -23.09328 -9.92790 4.09099 1.000 13.34096 656 SER A N 1
ATOM 4847 C CA . SER A 1 311 ? -23.32038 -11.35944 4.14626 1.000 12.98849 656 SER A CA 1
ATOM 4848 C C . SER A 1 311 ? -23.22888 -11.83629 5.58067 1.000 11.16632 656 SER A C 1
ATOM 4849 O O . SER A 1 311 ? -22.76157 -11.11641 6.46294 1.000 12.49395 656 SER A O 1
ATOM 4857 N N . PRO A 1 312 ? -23.68349 -13.06231 5.85086 1.000 11.40845 657 PRO A N 1
ATOM 4858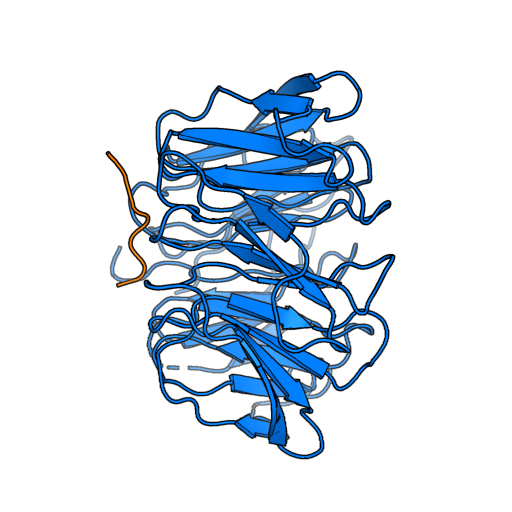 C CA . PRO A 1 312 ? -23.54485 -13.63490 7.19444 1.000 11.44119 657 PRO A CA 1
ATOM 4859 C C . PRO A 1 312 ? -22.13750 -14.13136 7.51338 1.000 10.20998 657 PRO A C 1
ATOM 4860 O O . PRO A 1 312 ? -21.94568 -14.69376 8.59200 1.000 10.79074 657 PRO A O 1
ATOM 4871 N N . THR A 1 313 ? -21.15812 -13.96144 6.62899 1.000 9.40451 658 THR A N 1
ATOM 4872 C CA . THR A 1 313 ? -19.78316 -14.39742 6.87144 1.000 9.63789 658 THR A CA 1
ATOM 4873 C C . THR A 1 313 ? -18.96317 -13.29811 7.54938 1.000 9.11252 658 THR A C 1
ATOM 4874 O O . THR A 1 313 ? -19.09734 -12.11219 7.22352 1.000 9.63034 658 THR A O 1
ATOM 4885 N N . MET A 1 314 ? -18.09120 -13.71033 8.47590 1.000 9.33416 659 MET A N 1
ATOM 4886 C CA A MET A 1 314 ? -17.30323 -12.80338 9.29659 0.568 9.41791 659 MET A CA 1
ATOM 4887 C CA B MET A 1 314 ? -17.25875 -12.75359 9.17092 0.432 10.31485 659 MET A CA 1
ATOM 4888 C C . MET A 1 314 ? -15.89253 -13.33901 9.50344 1.000 9.46523 659 MET A C 1
ATOM 4889 O O . MET A 1 314 ? -15.71381 -14.53786 9.68854 1.000 10.84979 659 MET A O 1
ATOM 4916 N N . LEU A 1 315 ? -14.91940 -12.45298 9.55798 1.000 9.49277 660 LEU A N 1
ATOM 4917 C CA . LEU A 1 315 ? -13.58309 -12.78052 10.01768 1.000 10.04205 660 LEU A CA 1
ATOM 4918 C C . LEU A 1 315 ? -13.48348 -12.39295 11.48505 1.000 8.92496 660 LEU A C 1
ATOM 4919 O O . LEU A 1 315 ? -14.07482 -11.39914 11.91406 1.000 10.21151 660 LEU A O 1
ATOM 4935 N N . THR A 1 316 ? -12.72477 -13.17958 12.24873 1.000 9.10375 661 THR A N 1
ATOM 4936 C CA . THR A 1 316 ? -12.51146 -12.92047 13.66386 1.000 10.44559 661 THR A CA 1
ATOM 4937 C C . THR A 1 316 ? -11.09025 -13.32334 14.03876 1.000 10.44209 661 THR A C 1
ATOM 4938 O O . THR A 1 316 ? -10.50085 -14.22211 13.43019 1.000 11.56838 661 THR A O 1
ATOM 4949 N N . ALA A 1 317 ? -10.54285 -12.66068 15.05673 1.000 10.41316 662 ALA A N 1
ATOM 4950 C CA . ALA A 1 317 ? -9.22863 -13.01372 15.56838 1.000 10.99362 662 ALA A CA 1
ATOM 4951 C C . ALA A 1 317 ? -9.20129 -12.71691 17.05287 1.000 10.57790 662 ALA A C 1
ATOM 4952 O O . ALA A 1 317 ? -9.92824 -11.84670 17.53374 1.000 10.94374 662 ALA A O 1
ATOM 4959 N N . ASN A 1 318 ? -8.33620 -13.42122 17.77906 1.000 11.37463 663 ASN A N 1
ATOM 4960 C CA . ASN A 1 318 ? -8.24711 -13.22683 19.21897 1.000 12.06421 663 ASN A CA 1
ATOM 4961 C C . ASN A 1 318 ? -6.81355 -12.92236 19.64816 1.000 11.58069 663 ASN A C 1
ATOM 4962 O O . ASN A 1 318 ? -5.88404 -12.79006 18.83103 1.000 12.46417 663 ASN A O 1
ATOM 4973 N N . SER A 1 319 ? -6.66555 -12.73804 20.95502 1.000 11.57823 664 SER A N 1
ATOM 4974 C CA . SER A 1 319 ? -5.42166 -12.26282 21.53880 1.000 12.55184 664 SER A CA 1
ATOM 4975 C C . SER A 1 319 ? -4.30931 -13.29262 21.49038 1.000 14.23309 664 SER A C 1
ATOM 4976 O O . SER A 1 319 ? -3.14877 -12.92614 21.73388 1.000 15.43550 664 SER A O 1
ATOM 4984 N N . GLN A 1 320 ? -4.62198 -14.54509 21.13759 1.000 14.59401 665 GLN A N 1
ATOM 4985 C CA . GLN A 1 320 ? -3.60356 -15.55643 20.87062 1.000 18.90907 665 GLN A CA 1
ATOM 4986 C C . GLN A 1 320 ? -3.11812 -15.51112 19.42970 1.000 17.10349 665 GLN A C 1
ATOM 4987 O O . GLN A 1 320 ? -2.12430 -16.16763 19.09414 1.000 19.96451 665 GLN A O 1
ATOM 5001 N N . GLY A 1 321 ? -3.77825 -14.73664 18.58074 1.000 15.85198 666 GLY A N 1
ATOM 5002 C CA . GLY A 1 321 ? -3.42661 -14.68839 17.18014 1.000 14.66338 666 GLY A CA 1
ATOM 5003 C C . GLY A 1 321 ? -4.09927 -15.72575 16.32068 1.000 15.67098 666 GLY A C 1
ATOM 5004 O O . GLY A 1 321 ? -3.72163 -15.88241 15.15752 1.000 19.09082 666 GLY A O 1
ATOM 5008 N N . THR A 1 322 ? -5.08333 -16.43493 16.84574 1.000 14.47760 667 THR A N 1
ATOM 5009 C CA . THR A 1 322 ? -5.87431 -17.33859 16.03115 1.000 15.70708 667 THR A CA 1
ATOM 5010 C C . THR A 1 322 ? -6.89414 -16.55134 15.22808 1.000 13.86666 667 THR A C 1
ATOM 5011 O O . THR A 1 322 ? -7.50788 -15.61143 15.73610 1.000 14.10566 667 THR A O 1
ATOM 5022 N N . ILE A 1 323 ? -7.10126 -16.97306 13.98858 1.000 13.05281 668 ILE A N 1
ATOM 5023 C CA . ILE A 1 323 ? -8.07216 -16.37125 13.08582 1.000 12.31704 668 ILE A CA 1
ATOM 5024 C C . ILE A 1 323 ? -9.12450 -17.42077 12.78281 1.000 11.57325 668 ILE A C 1
ATOM 5025 O O . ILE A 1 323 ? -8.78513 -18.56680 12.48437 1.000 12.21564 668 ILE A O 1
ATOM 5041 N N . LYS A 1 324 ? -10.38860 -17.03399 12.82995 1.000 11.02190 669 LYS A N 1
ATOM 5042 C CA . LYS A 1 324 ? -11.45885 -17.90964 12.39003 1.000 11.44474 669 LYS A CA 1
ATOM 5043 C C . LYS A 1 324 ? -12.37811 -17.20926 11.41176 1.000 11.65599 669 LYS A C 1
ATOM 5044 O O . LYS A 1 324 ? -12.67946 -16.02645 11.56566 1.000 12.32220 669 LYS A O 1
ATOM 5063 N N . VAL A 1 325 ? -12.83020 -17.94770 10.41186 1.000 10.84217 670 VAL A N 1
ATOM 5064 C CA . VAL A 1 325 ? -13.90475 -17.51051 9.53706 1.000 10.42714 670 VAL A CA 1
ATOM 5065 C C . VAL A 1 325 ? -15.17926 -18.13942 10.07329 1.000 10.74094 670 VAL A C 1
ATOM 5066 O O . VAL A 1 325 ? -15.28663 -19.37383 10.15733 1.000 11.44211 670 VAL A O 1
ATOM 5079 N N . LEU A 1 326 ? -16.14623 -17.29253 10.41155 1.000 10.77963 671 LEU A N 1
ATOM 5080 C CA . LEU A 1 326 ? -17.41670 -17.73325 10.95856 1.000 11.19926 671 LEU A CA 1
ATOM 5081 C C . LEU A 1 326 ? -18.53616 -17.35165 10.00655 1.000 10.92350 671 LEU A C 1
ATOM 5082 O O . LEU A 1 326 ? -18.43339 -16.37497 9.26353 1.000 12.33792 671 LEU A O 1
ATOM 5098 N N . VAL A 1 327 ? -19.64663 -18.07615 10.09275 1.000 10.05758 672 VAL A N 1
ATOM 5099 C CA A VAL A 1 327 ? -20.82888 -17.78365 9.28641 0.856 10.23391 672 VAL A CA 1
ATOM 5100 C CA B VAL A 1 327 ? -20.82751 -17.76318 9.29686 0.144 10.13158 672 VAL A CA 1
ATOM 5101 C C . VAL A 1 327 ? -22.06438 -17.94157 10.16124 1.000 10.24870 672 VAL A C 1
ATOM 5102 O O . VAL A 1 327 ? -22.24773 -18.97856 10.80197 1.000 11.44375 672 VAL A O 1
ATOM 5127 N N . LEU A 1 328 ? -22.91900 -16.92462 10.18257 1.000 10.40735 673 LEU A N 1
ATOM 5128 C CA . LEU A 1 328 ? -24.20947 -17.06761 10.84493 1.000 11.33153 673 LEU A CA 1
ATOM 5129 C C . LEU A 1 328 ? -25.02350 -18.15267 10.15613 1.000 13.22669 673 LEU A C 1
ATOM 5130 O O . LEU A 1 328 ? -25.03614 -18.25440 8.92273 1.000 15.25582 673 LEU A O 1
ATOM 5146 N N . ALA A 1 329 ? -25.73214 -18.94828 10.95285 1.000 13.01709 674 ALA A N 1
ATOM 5147 C CA . ALA A 1 329 ? -26.49071 -20.05878 10.40616 1.000 15.42518 674 ALA A CA 1
ATOM 5148 C C . ALA A 1 329 ? -27.74985 -20.26493 11.23356 1.000 15.95966 674 ALA A C 1
ATOM 5149 O O . ALA A 1 329 ? -27.80044 -19.93517 12.42109 1.000 15.51966 674 ALA A O 1
ATOM 5156 N N . ALA A 1 330 ? -28.77043 -20.80292 10.57980 1.000 18.03342 675 ALA A N 1
ATOM 5157 C CA . ALA A 1 330 ? -30.03089 -21.13970 11.22628 1.000 22.01044 675 ALA A CA 1
ATOM 5158 C C . ALA A 1 330 ? -29.79259 -22.10496 12.37677 1.000 26.09656 675 ALA A C 1
ATOM 5159 O O . ALA A 1 330 ? -30.53168 -22.11024 13.36836 1.000 28.87158 675 ALA A O 1
ATOM 5167 N N . HIS B 2 3 ? -0.96554 -5.35609 24.84556 1.000 45.78825 241 HIS B N 1
ATOM 5168 C CA . HIS B 2 3 ? -1.87266 -5.09869 25.96126 1.000 45.08026 241 HIS B CA 1
ATOM 5169 C C . HIS B 2 3 ? -3.24707 -4.70232 25.40566 1.000 39.22972 241 HIS B C 1
ATOM 5170 O O . HIS B 2 3 ? -4.27280 -5.23618 25.82464 1.000 38.97138 241 HIS B O 1
ATOM 5183 N N . PHE B 2 4 ? -3.24350 -3.76791 24.45727 1.000 33.32744 242 PHE B N 1
ATOM 5184 C CA . PHE B 2 4 ? -4.45916 -3.23351 23.82762 1.000 29.39033 242 PHE B CA 1
ATOM 5185 C C . PHE B 2 4 ? -5.54193 -2.89612 24.85646 1.000 24.42345 242 PHE B C 1
ATOM 5186 O O . PHE B 2 4 ? -6.69102 -3.35091 24.79228 1.000 23.25116 242 PHE B O 1
ATOM 5203 N N . ILE B 2 5 ? -5.14579 -2.01887 25.78983 1.000 21.42983 243 ILE B N 1
ATOM 5204 C CA . ILE B 2 5 ? -6.02868 -1.48303 26.82009 1.000 19.92835 243 ILE B CA 1
ATOM 5205 C C . ILE B 2 5 ? -6.55651 -0.11854 26.38392 1.000 16.74385 243 ILE B C 1
ATOM 5206 O O . ILE B 2 5 ? -5.79005 0.76668 25.99597 1.000 16.91075 243 ILE B O 1
ATOM 5222 N N . VAL B 2 6 ? -7.86253 0.05436 26.46487 1.000 14.97868 244 VAL B N 1
ATOM 5223 C CA . VAL B 2 6 ? -8.49959 1.29880 26.01432 1.000 13.61050 244 VAL B CA 1
ATOM 5224 C C . VAL B 2 6 ? -8.21258 2.41279 27.01776 1.000 15.83088 244 VAL B C 1
ATOM 5225 O O . VAL B 2 6 ? -8.41812 2.22159 28.22979 1.000 18.53793 244 VAL B O 1
ATOM 5238 N N . PRO B 2 7 ? -7.75596 3.58478 26.58509 1.000 15.72919 245 PRO B N 1
ATOM 5239 C CA . PRO B 2 7 ? -7.49464 4.65480 27.55528 1.000 18.90850 245 PRO B CA 1
ATOM 5240 C C . PRO B 2 7 ? -8.78346 5.11385 28.21498 1.000 26.30188 245 PRO B C 1
ATOM 5241 O O . PRO B 2 7 ? -9.85086 5.13232 27.60033 1.000 26.74943 245 PRO B O 1
ATOM 5252 N N . ASP B 2 8 ? -8.67425 5.50464 29.48160 1.000 31.53548 246 ASP B N 1
ATOM 5253 C CA . ASP B 2 8 ? -9.83047 6.08564 30.15310 1.000 37.02080 246 ASP B CA 1
ATOM 5254 C C . ASP B 2 8 ? -9.36232 6.95015 31.31176 1.000 41.95013 246 ASP B C 1
ATOM 5255 O O . ASP B 2 8 ? -8.34247 6.66213 31.94085 1.000 42.84355 246 ASP B O 1
ATOM 5264 N N . LEU B 2 9 ? -10.14811 7.98995 31.58681 1.000 46.79942 247 LEU B N 1
ATOM 5265 C CA . LEU B 2 9 ? -9.93937 8.96882 32.66436 1.000 50.09706 247 LEU B CA 1
ATOM 5266 C C . LEU B 2 9 ? -9.62641 10.30842 31.98381 1.000 51.34585 247 LEU B C 1
ATOM 5267 O O . LEU B 2 9 ? -9.88573 10.48289 30.78564 1.000 51.52765 247 LEU B O 1
#

Secondary structure (DSSP, 8-state):
-TTT----EEEEEEEE---EEEEEE-TTSSEEEEEETTSEEEEEEHHHHHH-----SEEEE-SS-EEEEEE-SSSTTEEEEEETTS-EEEEETTT--EEEEE---SS-EEEEEE-SSSTTEEEEEETTSEEEEEETT-SS-SEEEE-SS-B--EE-SS-TTEEEEEBTTS-EEEEETT-TTS-SEEE---SS-EEEEEESSSSEEEEEETTTEEEEEETTTTEEEEEE--S--SSB---EEE-SSEEEE--TTSEEEEEETT-SS-SEEEE------EEEEEE-TTSSEEEEEETT--EEEEEEE-/--BPP--

Foldseek 3Di:
DVVADDFQEKDFQFKDAAFWQEWAAFLQSQKIWTFFQVQKIFIFGVVCRRPDNGDGPFIAGHPFTWQYKEHFNPPRQWMWTFGQQGWIWIAGRVVSDTLATARPDRGGWRYKYAANPLRQWMWTFAQSQKIFIPGSVDRYTPDIAHHDFGWLWYAQNPDNQWMWTWGQVQWIFIARNVDRPGGPDIDHDGPGTWNDWDAQHNQWIWTDGLSQWIWIAGNVVTGTDAIAHDAHRNDAQQEWEYYNFKIWTKHPQQKIFIPGPVDRYTSYMGRNVVVKIWNYKYDSHRAQWIWTAIGSGMITIIGTDD/DPDDDDD

GO terms:
  GO:0005634 nucleus (C, IDA)
  GO:0061630 ubiquitin protein ligase activity (F, EXP)
  GO:0005634 nucleus (C, EXP)
  GO:0005737 cytoplasm (C, EXP)
  GO:0004842 ubiquitin-protein transferase activity (F, IMP)
  GO:0005515 protein binding (F, IPI)
  GO:0061630 ubiquitin protein ligase activity (F, IDA)
  GO:0004842 ubiquitin-protein transferase activity (F, IDA)
  GO:0016604 nuclear body (C, IDA)
  GO:0009640 photomorphogenesis (P, IGI)
  GO:0009647 skotomorphogenesis (P, TAS)
  GO:0000152 nuclear ubiquitin ligase complex (C, TAS)
  GO:0010119 regulation of stomatal movement (P, IGI)
  GO:0009641 shade avoidance (P, IMP)
  GO:0009649 entrainment of circadian clock (P, IMP)
  GO:0009963 positive regulation of flavonoid biosynthetic process (P, IMP)
  GO:0010119 regulation of stomatal movement (P, IMP)
  GO:0010224 response to UV-B (P, IMP)
  GO:0046283 anthocyanin-containing compound metabolic process (P, IMP)
  GO:0048573 photoperiodism, flowering (P, IMP)

InterPro domains:
  IPR001680 WD40 repeat [PF00400] (369-399)
  IPR001680 WD40 repeat [PF00400] (455-491)
  IPR001680 WD40 repeat [PF00400] (540-576)
  IPR001680 WD40 repeat [PS50082] (459-491)
  IPR001680 WD40 repeat [PS50082] (545-585)
  IPR001680 WD40 repeat [SM00320] (355-399)
  IPR001680 WD40 repeat [SM00320] (410-449)
  IPR001680 WD40 repeat [SM00320] (452-492)
  IPR001680 WD40 repeat [SM00320] (493-534)
  IPR001680 WD40 repeat [SM00320] (538-576)
  IPR001680 WD40 repeat [SM00320] (579-618)
  IPR001680 WD40 repeat [SM00320] (633-672)
  IPR001841 Zinc finger, RING-type [PF13923] (52-89)
  IPR001841 Zinc finger, RING-type [PS50089] (52-90)
  IPR001841 Zinc finger, RING-type [SM00184] (52-89)
  IPR013083 Zinc finger, RING/FYVE/PHD-type [G3DSA:3.30.40.10] (39-142)
  IPR015943 WD40/YVTN repeat-like-containing domain superfamily [G3DSA:2.130.10.10] (342-675)
  IPR017907 Zinc finger, RING-type, conserved site [PS00518] (67-76)
  IPR019775 WD40 repeat, conserved site [PS00678] (563-577)
  IPR036322 WD40-repeat-containing domain superfamily [SSF50978] (372-670)

Radius of gyration: 17.75 Å; Cα contacts (8 Å, |Δi|>4): 1061; chains: 2; bounding box: 48×52×38 Å

B-factor: mean 18.67, std 10.79, range [4.42, 88.4]

Organism: Arabidopsis thaliana (NCBI:txid3702)

Nearest PDB structures (foldseek):
  6qtu-assembly1_A  TM=1.003E+00  e=2.920E-65  Arabidopsis thaliana
  6qtt-assembly1_A  TM=1.001E+00  e=4.251E-64  Arabidopsis thaliana
  6qtw-assembly1_A  TM=9.998E-01  e=3.822E-63  Arabidopsis thaliana
  6qtv-assembly1_A  TM=9.986E-01  e=2.771E-63  Arabidopsis thaliana
  6qts-assembly1_A  TM=1.000E+00  e=4.256E-62  Arabidopsis thaliana